Protein AF-F3FN91-F1 (afdb_monomer_lite)

Foldseek 3Di:
DDDPPPVVVVVVVLVVLLVVDDPVLLVVQVVVCVLLVPDPVCSSVLSSLLSVLPVFLQWAKDFLDDDPDQATWIWIGQQQKIWTDHRQAIAMDGHDPVDPDDRDDDDSVVRVVVCVVGRPDRDDWDDLALPDPVVLVSQQVSLQSSRVVVVVVVSPRDDCDDSVVVRSVVSSVSSSVSNRVRSVVVNSNDNPVLCVLCVVLVHNTSQSSNVCRVDDVVVSSVVCVVPVPPSSCQRVPDPRDDDD

Sequence (244 aa):
MTAEPICETTFVQTLLDIAKFPERHRAVANTWADHFDVPAEGRDEFILHYLTHTSSTRCWCVALHNDDSVARPTVARLGRQLQYFDGQLISAVRFDERRKVPGHAPTPSQALKLAHELITHDSANALLTSFCKPARDLARDEAELSIRPLVKFNMGALSSEGRNKRFYAPRGRFYITCIGAAVKRFCQSLDQELLHAVRSVQCPSAKLYNWLAQGDRTRRLQALKAQPVLVPVLIVGVGMPWPM

pLDDT: mean 86.65, std 12.69, range [37.0, 97.38]

Radius of gyration: 21.85 Å; chains: 1; bounding box: 55×41×58 Å

Organism: NCBI:txid629262

Secondary structure (DSSP, 8-state):
----HHHHHHHHHHHHHHHTS-HHHHHHHHHHHHHTT--HHHHHHHHHHHHHHHS---EEEEES--S--SS--EEEEETTEEEEE-SS-EEEEE--TTS---SSPPPHHHHHHHHHHHTTS--SPPBS-SSSHHHHHHHHHHHHHTTTHHHHTT--S--SSGGGHHHHHHHHHHHHHHHHHHHHHHHHTS-HHHHHHHHHTT--BHHHHHHHHHS-HHHHHHHHHH-TTHHHHHHHSSS-PPP-

Structure (mmCIF, N/CA/C/O backbone):
data_AF-F3FN91-F1
#
_entry.id   AF-F3FN91-F1
#
loop_
_atom_site.group_PDB
_atom_site.id
_atom_site.type_symbol
_atom_site.label_atom_id
_atom_site.label_alt_id
_atom_site.label_comp_id
_atom_site.label_asym_id
_atom_site.label_entity_id
_atom_site.label_seq_id
_atom_site.pdbx_PDB_ins_code
_atom_site.Cartn_x
_atom_site.Cartn_y
_atom_site.Cartn_z
_atom_site.occupancy
_atom_site.B_iso_or_equiv
_atom_site.auth_seq_id
_atom_site.auth_comp_id
_atom_site.auth_asym_id
_atom_site.auth_atom_id
_atom_site.pdbx_PDB_model_num
ATOM 1 N N . MET A 1 1 ? -25.581 30.756 33.809 1.00 37.00 1 MET A N 1
ATOM 2 C CA . MET A 1 1 ? -24.814 30.600 32.555 1.00 37.00 1 MET A CA 1
ATOM 3 C C . MET A 1 1 ? -24.793 29.117 32.229 1.00 37.00 1 MET A C 1
ATOM 5 O O . MET A 1 1 ? -24.118 28.364 32.910 1.00 37.00 1 MET A O 1
ATOM 9 N N . THR A 1 2 ? -25.648 28.700 31.301 1.00 48.44 2 THR A N 1
ATOM 10 C CA . THR A 1 2 ? -25.932 27.306 30.928 1.00 48.44 2 THR A CA 1
ATOM 11 C C . THR A 1 2 ? -25.013 26.877 29.787 1.00 48.44 2 THR A C 1
ATOM 13 O O . THR A 1 2 ? -25.176 27.348 28.662 1.00 48.44 2 THR A O 1
ATOM 16 N N . ALA A 1 3 ? -24.052 26.003 30.072 1.00 51.19 3 ALA A N 1
ATOM 17 C CA . ALA A 1 3 ? -23.125 25.446 29.091 1.00 51.19 3 ALA A CA 1
ATOM 18 C C . ALA A 1 3 ? -23.160 23.908 29.142 1.00 51.19 3 ALA A C 1
ATOM 20 O O . ALA A 1 3 ? -22.158 23.296 29.477 1.00 51.19 3 ALA A O 1
ATOM 21 N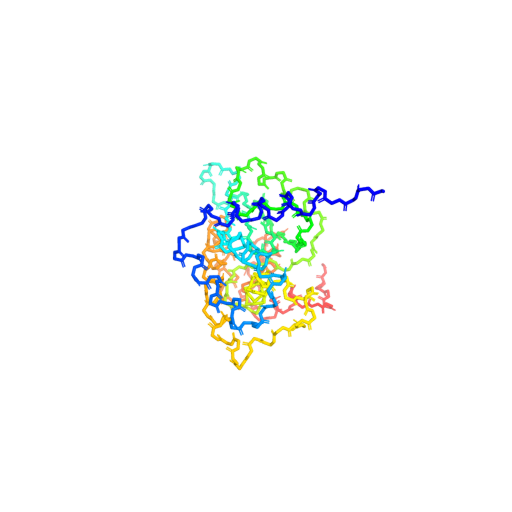 N . GLU A 1 4 ? -24.307 23.281 28.846 1.00 53.12 4 GLU A N 1
ATOM 22 C CA . GLU A 1 4 ? -24.447 21.808 28.897 1.00 53.12 4 GLU A CA 1
ATOM 23 C C . GLU A 1 4 ? -25.192 21.073 27.747 1.00 53.12 4 GLU A C 1
ATOM 25 O O . GLU A 1 4 ? -25.266 19.855 27.822 1.00 53.12 4 GLU A O 1
ATOM 30 N N . PRO A 1 5 ? -25.650 21.655 26.613 1.00 55.00 5 PRO A N 1
ATOM 31 C CA . PRO A 1 5 ? -26.306 20.827 25.580 1.00 55.00 5 PRO A CA 1
ATOM 32 C C . PRO A 1 5 ? -25.343 20.147 24.580 1.00 55.00 5 PRO A C 1
ATOM 34 O O . PRO A 1 5 ? -25.715 19.193 23.896 1.00 55.00 5 PRO A O 1
ATOM 37 N N . ILE A 1 6 ? -24.099 20.625 24.447 1.00 54.59 6 ILE A N 1
ATOM 38 C CA . ILE A 1 6 ? -23.185 20.180 23.372 1.00 54.59 6 ILE A CA 1
ATOM 39 C C . ILE A 1 6 ? -22.551 18.812 23.692 1.00 54.59 6 ILE A C 1
ATOM 41 O O . ILE A 1 6 ? -22.368 17.987 22.793 1.00 54.59 6 ILE A O 1
ATOM 45 N N . CYS A 1 7 ? -22.246 18.547 24.966 1.00 55.78 7 CYS A N 1
ATOM 46 C CA . CYS A 1 7 ? -21.590 17.309 25.393 1.00 55.78 7 CYS A CA 1
ATOM 47 C C . CYS A 1 7 ? -22.536 16.099 25.282 1.00 55.78 7 CYS A C 1
ATOM 49 O O . CYS A 1 7 ? -22.189 15.100 24.651 1.00 55.78 7 CYS A O 1
ATOM 51 N N . GLU A 1 8 ? -23.771 16.234 25.780 1.00 61.16 8 GLU A N 1
ATOM 52 C CA . GLU A 1 8 ? -24.790 15.175 25.720 1.00 61.16 8 GLU A CA 1
ATOM 53 C C . GLU A 1 8 ? -25.159 14.805 24.278 1.00 61.16 8 GLU A C 1
ATOM 55 O O . GLU A 1 8 ? -25.227 13.625 23.933 1.00 61.16 8 GLU A O 1
ATOM 60 N N . THR A 1 9 ? -25.308 15.798 23.396 1.00 64.50 9 THR A N 1
ATOM 61 C CA . THR A 1 9 ? -25.644 15.557 21.981 1.00 64.50 9 THR A CA 1
ATOM 62 C C . THR A 1 9 ? -24.537 14.777 21.258 1.00 64.50 9 THR A C 1
ATOM 64 O O . THR A 1 9 ? -24.816 13.879 20.461 1.00 64.50 9 THR A O 1
ATOM 67 N N . THR A 1 10 ? -23.269 15.076 21.560 1.00 68.31 10 THR A N 1
ATOM 68 C CA . THR A 1 10 ? -22.108 14.401 20.949 1.00 68.31 10 THR A CA 1
ATOM 69 C C . THR A 1 10 ? -21.973 12.956 21.441 1.00 68.31 10 THR A C 1
ATOM 71 O O . THR A 1 10 ? -21.673 12.048 20.658 1.00 68.31 10 THR A O 1
ATOM 74 N N . PHE A 1 11 ? -22.251 12.722 22.725 1.00 68.94 11 PHE A N 1
ATOM 75 C CA . PHE A 1 11 ? -22.258 11.390 23.328 1.00 68.94 11 PHE A CA 1
ATOM 76 C C . PHE A 1 11 ? -23.351 10.491 22.727 1.00 68.94 11 PHE A C 1
ATOM 78 O O . PHE A 1 11 ? -23.062 9.390 22.253 1.00 68.94 11 PHE A O 1
ATOM 85 N N . VAL A 1 12 ? -24.590 10.990 22.643 1.00 76.31 12 VAL A N 1
ATOM 86 C CA . VAL A 1 12 ? -25.719 10.249 22.052 1.00 76.31 12 VAL A CA 1
ATOM 87 C C . VAL A 1 12 ? -25.441 9.889 20.590 1.00 76.31 12 VAL A C 1
ATOM 89 O O . VAL A 1 12 ? -25.677 8.752 20.176 1.00 76.31 12 VAL A O 1
ATOM 92 N N . GLN A 1 13 ? -24.872 10.815 19.813 1.00 82.81 13 GLN A N 1
ATOM 93 C CA . GLN A 1 13 ? -24.515 10.556 18.418 1.00 82.81 13 GLN A CA 1
ATOM 94 C C . GLN A 1 13 ? -23.444 9.460 18.280 1.00 82.81 13 GLN A C 1
ATOM 96 O O . GLN A 1 13 ? -23.572 8.579 17.430 1.00 82.81 13 GLN A O 1
ATOM 101 N N . THR A 1 14 ? -22.433 9.460 19.154 1.00 82.69 14 THR A N 1
ATOM 102 C CA . THR A 1 14 ? -21.360 8.448 19.164 1.00 82.69 14 THR A CA 1
ATOM 103 C C . THR A 1 14 ? -21.924 7.042 19.377 1.00 82.69 14 THR A C 1
ATOM 105 O O . THR A 1 14 ? -21.583 6.114 18.642 1.00 82.69 14 THR A O 1
ATOM 108 N N . LEU A 1 15 ? -22.847 6.882 20.329 1.00 84.00 15 LEU A N 1
ATOM 109 C CA . LEU A 1 15 ? -23.498 5.597 20.599 1.00 84.00 15 LEU A CA 1
ATOM 110 C C . LEU A 1 15 ? -24.365 5.121 19.427 1.00 84.00 15 LEU A C 1
ATOM 112 O O . LEU A 1 15 ? -24.325 3.939 19.067 1.00 84.00 15 LEU A O 1
ATOM 116 N N . LEU A 1 16 ? -25.111 6.033 18.795 1.00 88.25 16 LEU A N 1
ATOM 117 C CA . LEU A 1 16 ? -25.892 5.728 17.594 1.00 88.25 16 LEU A CA 1
ATOM 118 C C . LEU A 1 16 ? -24.994 5.294 16.429 1.00 88.25 16 LEU A C 1
ATOM 120 O O . LEU A 1 16 ? -25.341 4.370 15.692 1.00 88.25 16 LEU A O 1
ATOM 124 N N . ASP A 1 17 ? -23.826 5.916 16.275 1.00 90.00 17 ASP A N 1
ATOM 125 C CA . ASP A 1 17 ? -22.863 5.552 15.238 1.00 90.00 17 ASP A CA 1
ATOM 126 C C . ASP A 1 17 ? -22.210 4.192 15.500 1.00 90.00 17 ASP A C 1
ATOM 128 O O . ASP A 1 17 ? -22.071 3.392 14.572 1.00 90.00 17 ASP A O 1
ATOM 132 N N . ILE A 1 18 ? -21.895 3.871 16.758 1.00 92.00 18 ILE A N 1
ATOM 133 C CA . ILE A 1 18 ? -21.431 2.532 17.148 1.00 92.00 18 ILE A CA 1
ATOM 134 C C . ILE A 1 18 ? -22.510 1.485 16.846 1.00 92.00 18 ILE A C 1
ATOM 136 O O . ILE A 1 18 ? -22.195 0.406 16.339 1.00 92.00 18 ILE A O 1
ATOM 140 N N . ALA A 1 19 ? -23.785 1.792 17.107 1.00 91.44 19 ALA A N 1
ATOM 141 C CA . ALA A 1 19 ? -24.898 0.867 16.896 1.00 91.44 19 ALA A CA 1
ATOM 142 C C . ALA A 1 19 ? -25.107 0.453 15.428 1.00 91.44 19 ALA A C 1
ATOM 144 O O . ALA A 1 19 ? -25.690 -0.602 15.180 1.00 91.44 19 ALA A O 1
ATOM 145 N N . LYS A 1 20 ? -24.577 1.217 14.461 1.00 93.38 20 LYS A N 1
ATOM 146 C CA . LYS A 1 20 ? -24.590 0.857 13.030 1.00 93.38 20 LYS A CA 1
ATOM 147 C C . LYS A 1 20 ? -23.725 -0.366 12.711 1.00 93.38 20 LYS A C 1
ATOM 149 O O . LYS A 1 20 ? -23.907 -0.987 11.664 1.00 93.38 20 LYS A O 1
ATOM 154 N N . PHE A 1 21 ? -22.770 -0.712 13.575 1.00 93.88 21 PHE A N 1
ATOM 155 C CA . PHE A 1 21 ? -21.866 -1.835 13.349 1.00 93.88 21 PHE A CA 1
ATOM 156 C C . PHE A 1 21 ? -22.450 -3.161 13.866 1.00 93.88 21 PHE A C 1
ATOM 158 O O . PHE A 1 21 ? -23.083 -3.192 14.925 1.00 93.88 21 PHE A O 1
ATOM 165 N N . PRO A 1 22 ? -22.172 -4.292 13.184 1.00 94.56 22 PRO A N 1
ATOM 166 C CA . PRO A 1 22 ? -22.592 -5.611 13.643 1.00 94.56 22 PRO A CA 1
ATOM 167 C C . PRO A 1 22 ? -22.142 -5.905 15.077 1.00 94.56 22 PRO A C 1
ATOM 169 O O . PRO A 1 22 ? -21.020 -5.580 15.471 1.00 94.56 22 PRO A O 1
ATOM 172 N N . GLU A 1 23 ? -22.984 -6.596 15.845 1.00 93.75 23 GLU A N 1
ATOM 173 C CA . GLU A 1 23 ? -22.710 -6.959 17.243 1.00 93.75 23 GLU A CA 1
ATOM 174 C C . GLU A 1 23 ? -21.356 -7.652 17.427 1.00 93.75 23 GLU A C 1
ATOM 176 O O . GLU A 1 23 ? -20.578 -7.268 18.297 1.00 93.75 23 GLU A O 1
ATOM 181 N N . ARG A 1 24 ? -21.008 -8.584 16.532 1.00 94.31 24 ARG A N 1
ATOM 182 C CA . ARG A 1 24 ? -19.704 -9.264 16.552 1.00 94.31 24 ARG A CA 1
ATOM 183 C C . ARG A 1 24 ? -18.527 -8.291 16.449 1.00 94.31 24 ARG A C 1
ATOM 185 O O . ARG A 1 24 ? -17.522 -8.480 17.124 1.00 94.31 24 ARG A O 1
ATOM 192 N N . HIS A 1 25 ? -18.636 -7.249 15.624 1.00 93.19 25 HIS A N 1
ATOM 193 C CA . HIS A 1 25 ? -17.570 -6.254 15.479 1.00 93.19 25 HIS A CA 1
ATOM 194 C C . HIS A 1 25 ? -17.457 -5.387 16.735 1.00 93.19 25 HIS A C 1
ATOM 196 O O . HIS A 1 25 ? -16.348 -5.125 17.199 1.00 93.19 25 HIS A O 1
ATOM 202 N N . ARG A 1 26 ? -18.597 -5.003 17.324 1.00 95.12 26 ARG A N 1
ATOM 203 C CA . ARG A 1 26 ? -18.643 -4.258 18.591 1.00 95.12 26 ARG A CA 1
ATOM 204 C C . ARG A 1 26 ? -18.048 -5.062 19.748 1.00 95.12 26 ARG A C 1
ATOM 206 O O . ARG A 1 26 ? -17.299 -4.500 20.542 1.00 95.12 26 ARG A O 1
ATOM 213 N N . ALA A 1 27 ? -18.315 -6.366 19.821 1.00 95.69 27 ALA A N 1
ATOM 214 C CA . ALA A 1 27 ? -17.720 -7.249 20.825 1.00 95.69 27 ALA A CA 1
ATOM 215 C C . ALA A 1 27 ? -16.188 -7.290 20.701 1.00 95.69 27 ALA A C 1
ATOM 217 O O . ALA A 1 27 ? -15.488 -7.091 21.689 1.00 95.69 27 ALA A O 1
ATOM 218 N N . VAL A 1 28 ? -15.663 -7.437 19.478 1.00 94.56 28 VAL A N 1
ATOM 219 C CA . VAL A 1 28 ? -14.211 -7.398 19.225 1.00 94.56 28 VAL A CA 1
ATOM 220 C C . VAL A 1 28 ? -13.607 -6.046 19.615 1.00 94.56 28 VAL A C 1
ATOM 222 O O . VAL A 1 28 ? -12.545 -6.012 20.231 1.00 94.56 28 VAL A O 1
ATOM 225 N N . ALA A 1 29 ? -14.265 -4.933 19.280 1.00 94.62 29 ALA A N 1
ATOM 226 C CA . ALA A 1 29 ? -13.802 -3.598 19.662 1.00 94.62 29 ALA A CA 1
ATOM 227 C C . ALA A 1 29 ? -13.738 -3.430 21.190 1.00 94.62 29 ALA A C 1
ATOM 229 O O . ALA A 1 29 ? -12.746 -2.916 21.701 1.00 94.62 29 ALA A O 1
ATOM 230 N N . ASN A 1 30 ? -14.742 -3.939 21.911 1.00 94.56 30 ASN A N 1
ATOM 231 C CA . ASN A 1 30 ? -14.748 -3.971 23.374 1.00 94.56 30 ASN A CA 1
ATOM 232 C C . ASN A 1 30 ? -13.605 -4.825 23.936 1.00 94.56 30 ASN A C 1
ATOM 234 O O . ASN A 1 30 ? -12.891 -4.357 24.813 1.00 94.56 30 ASN A O 1
ATOM 238 N N . THR A 1 31 ? -13.354 -6.015 23.380 1.00 95.44 31 THR A N 1
ATOM 239 C CA . THR A 1 31 ? -12.216 -6.852 23.798 1.00 95.44 31 THR A CA 1
ATOM 240 C C . THR A 1 31 ? -10.881 -6.124 23.650 1.00 95.44 31 THR A C 1
ATOM 242 O O . THR A 1 31 ? -10.003 -6.270 24.497 1.00 95.44 31 THR A O 1
ATOM 245 N N . TRP A 1 32 ? -10.704 -5.327 22.591 1.00 94.38 32 TRP A N 1
ATOM 246 C CA . TRP A 1 32 ? -9.490 -4.523 22.445 1.00 94.38 32 TRP A CA 1
ATOM 247 C C . TRP A 1 32 ? -9.442 -3.348 23.413 1.00 94.38 32 TRP A C 1
ATOM 249 O O . TRP A 1 32 ? -8.372 -3.074 23.944 1.00 94.38 32 TRP A O 1
ATOM 259 N N . ALA A 1 33 ? -10.572 -2.693 23.677 1.00 93.44 33 ALA A N 1
ATOM 260 C CA . ALA A 1 33 ? -10.643 -1.650 24.693 1.00 93.44 33 ALA A CA 1
ATOM 261 C C . ALA A 1 33 ? -10.255 -2.196 26.081 1.00 93.44 33 ALA A C 1
ATOM 263 O O . ALA A 1 33 ? -9.493 -1.552 26.795 1.00 93.44 33 ALA A O 1
ATOM 264 N N . ASP A 1 34 ? -10.693 -3.412 26.419 1.00 93.69 34 ASP A N 1
ATOM 265 C CA . ASP A 1 34 ? -10.303 -4.098 27.657 1.00 93.69 34 ASP A CA 1
ATOM 266 C C . ASP A 1 34 ? -8.818 -4.478 27.647 1.00 93.69 34 ASP A C 1
ATOM 268 O O . ASP A 1 34 ? -8.103 -4.213 28.604 1.00 93.69 34 ASP A O 1
ATOM 272 N N . HIS A 1 35 ? -8.318 -5.048 26.543 1.00 92.62 35 HIS A N 1
ATOM 273 C CA . HIS A 1 35 ? -6.901 -5.419 26.397 1.00 92.62 35 HIS A CA 1
ATOM 274 C C . HIS A 1 35 ? -5.955 -4.218 26.551 1.00 92.62 35 HIS A C 1
ATOM 276 O O . HIS A 1 35 ? -4.831 -4.371 27.035 1.00 92.62 35 HIS A O 1
ATOM 282 N N . PHE A 1 36 ? -6.386 -3.040 26.098 1.00 91.12 36 PHE A N 1
ATOM 283 C CA . PHE A 1 36 ? -5.626 -1.797 26.192 1.00 91.12 36 PHE A CA 1
ATOM 284 C C . PHE A 1 36 ? -5.963 -0.967 27.428 1.00 91.12 36 PHE A C 1
ATOM 286 O O . PHE A 1 36 ? -5.504 0.166 27.487 1.00 91.12 36 PHE A O 1
ATOM 293 N N . ASP A 1 37 ? -6.716 -1.499 28.394 1.00 90.56 37 ASP A N 1
ATOM 294 C CA . ASP A 1 37 ? -7.042 -0.811 29.647 1.00 90.56 37 ASP A CA 1
ATOM 295 C C . ASP A 1 37 ? -7.647 0.600 29.409 1.00 90.56 37 ASP A C 1
ATOM 297 O O . ASP A 1 37 ? -7.295 1.570 30.082 1.00 90.56 37 ASP A O 1
ATOM 301 N N . VAL A 1 38 ? -8.521 0.747 28.399 1.00 90.31 38 VAL A N 1
ATOM 302 C CA . VAL A 1 38 ? -9.081 2.054 28.000 1.00 90.31 38 VAL A CA 1
ATOM 303 C C . VAL A 1 38 ? -10.011 2.604 29.089 1.00 90.31 38 VAL A C 1
ATOM 305 O O . VAL A 1 38 ? -10.971 1.913 29.449 1.00 90.31 38 VAL A O 1
ATOM 308 N N . PRO A 1 39 ? -9.801 3.847 29.576 1.00 89.62 39 PRO A N 1
ATOM 309 C CA . PRO A 1 39 ? -10.675 4.466 30.570 1.00 89.62 39 PRO A CA 1
ATOM 310 C C . PRO A 1 39 ? -12.127 4.558 30.092 1.00 89.62 39 PRO A C 1
ATOM 312 O O . PRO A 1 39 ? -12.379 4.794 28.910 1.00 89.62 39 PRO A O 1
ATOM 315 N N . ALA A 1 40 ? -13.085 4.442 31.017 1.00 88.38 40 ALA A N 1
ATOM 316 C CA . ALA A 1 40 ? -14.516 4.493 30.699 1.00 88.38 40 ALA A CA 1
ATOM 317 C C . ALA A 1 40 ? -14.908 5.767 29.925 1.00 88.38 40 ALA A C 1
ATOM 319 O O . ALA A 1 40 ? -15.646 5.685 28.949 1.00 88.38 40 ALA A O 1
ATOM 320 N N . GLU A 1 41 ? -14.333 6.913 30.298 1.00 87.06 41 GLU A N 1
ATOM 321 C CA . GLU A 1 41 ? -14.563 8.222 29.667 1.00 87.06 41 GLU A CA 1
ATOM 322 C C . GLU A 1 41 ? -14.174 8.261 28.178 1.00 87.06 41 GLU A C 1
ATOM 324 O O . GLU A 1 41 ? -14.773 8.989 27.392 1.00 87.06 41 GLU A O 1
ATOM 329 N N . GLY A 1 42 ? -13.175 7.469 27.779 1.00 86.81 42 GLY A N 1
ATOM 330 C CA . GLY A 1 42 ? -12.640 7.425 26.415 1.00 86.81 42 GLY A CA 1
ATOM 331 C C . GLY A 1 42 ? -13.066 6.201 25.609 1.00 86.81 42 GLY A C 1
ATOM 332 O O . GLY A 1 42 ? -12.652 6.035 24.456 1.00 86.81 42 GLY A O 1
ATOM 333 N N . ARG A 1 43 ? -13.854 5.307 26.214 1.00 90.75 43 ARG A N 1
ATOM 334 C CA . ARG A 1 43 ? -14.124 3.981 25.659 1.00 90.75 43 ARG A CA 1
ATOM 335 C C . ARG A 1 43 ? -14.931 4.050 24.368 1.00 90.75 43 ARG A C 1
ATOM 337 O O . ARG A 1 43 ? -14.562 3.396 23.393 1.00 90.75 43 ARG A O 1
ATOM 344 N N . ASP A 1 44 ? -15.981 4.863 24.337 1.00 92.12 44 ASP A N 1
ATOM 345 C CA . ASP A 1 44 ? -16.843 4.987 23.158 1.00 92.12 44 ASP A CA 1
ATOM 346 C C . ASP A 1 44 ? -16.108 5.646 21.986 1.00 92.12 44 ASP A C 1
ATOM 348 O O . ASP A 1 44 ? -16.216 5.181 20.850 1.00 92.12 44 ASP A O 1
ATOM 352 N N . GLU A 1 45 ? -15.269 6.655 22.255 1.00 91.50 45 GLU A N 1
ATOM 353 C CA . GLU A 1 45 ? -14.402 7.260 21.235 1.00 91.50 45 GLU A CA 1
ATOM 354 C C . GLU A 1 45 ? -13.432 6.220 20.656 1.00 91.50 45 GLU A C 1
ATOM 356 O O . GLU A 1 45 ? -13.300 6.100 19.434 1.00 91.50 45 GLU A O 1
ATOM 361 N N . PHE A 1 46 ? -12.779 5.433 21.519 1.00 92.88 46 PHE A N 1
ATOM 362 C CA . PHE A 1 46 ? -11.887 4.363 21.081 1.00 92.88 46 PHE A CA 1
ATOM 363 C C . PHE A 1 46 ? -12.626 3.320 20.233 1.00 92.88 46 PHE A C 1
ATOM 365 O O . PHE A 1 46 ? -12.139 2.956 19.161 1.00 92.88 46 PHE A O 1
ATOM 372 N N . ILE A 1 47 ? -13.798 2.856 20.679 1.00 94.25 47 ILE A N 1
ATOM 373 C CA . ILE A 1 47 ? -14.597 1.848 19.971 1.00 94.25 47 ILE A CA 1
ATOM 374 C C . ILE A 1 47 ? -15.035 2.376 18.607 1.00 94.25 47 ILE A C 1
ATOM 376 O O . ILE A 1 47 ? -14.821 1.697 17.599 1.00 94.25 47 ILE A O 1
ATOM 380 N N . LEU A 1 48 ? -15.612 3.580 18.550 1.00 94.56 48 LEU A N 1
ATOM 381 C CA . LEU A 1 48 ? -16.064 4.173 17.295 1.00 94.56 48 LEU A CA 1
ATOM 382 C C . LEU A 1 48 ? -14.892 4.377 16.331 1.00 94.56 48 LEU A C 1
ATOM 384 O O . LEU A 1 48 ? -15.000 4.028 15.150 1.00 94.56 48 LEU A O 1
ATOM 388 N N . HIS A 1 49 ? -13.759 4.885 16.829 1.00 93.12 49 HIS A N 1
ATOM 389 C CA . HIS A 1 49 ? -12.546 5.041 16.031 1.00 93.12 49 HIS A CA 1
ATOM 390 C C . HIS A 1 49 ? -12.067 3.695 15.505 1.00 93.12 49 HIS A C 1
ATOM 392 O O . HIS A 1 49 ? -11.867 3.558 14.304 1.00 93.12 49 HIS A O 1
ATOM 398 N N . TYR A 1 50 ? -11.931 2.684 16.362 1.00 93.94 50 TYR A N 1
ATOM 399 C CA . TYR A 1 50 ? -11.476 1.355 15.967 1.00 93.94 50 TYR A CA 1
ATOM 400 C C . TYR A 1 50 ? -12.386 0.730 14.904 1.00 93.94 50 TYR A C 1
ATOM 402 O O . TYR A 1 50 ? -11.904 0.233 13.882 1.00 93.94 50 TYR A O 1
ATOM 410 N N . LEU A 1 51 ? -13.705 0.775 15.106 1.00 94.31 51 LEU A N 1
ATOM 411 C CA . LEU A 1 51 ? -14.693 0.223 14.177 1.00 94.31 51 LEU A CA 1
ATOM 412 C C . LEU A 1 51 ? -14.653 0.940 12.829 1.00 94.31 51 LEU A C 1
ATOM 414 O O . LEU A 1 51 ? -14.502 0.302 11.784 1.00 94.31 51 LEU A O 1
ATOM 418 N N . THR A 1 52 ? -14.690 2.272 12.849 1.00 91.06 52 THR A N 1
ATOM 419 C CA . THR A 1 52 ? -14.570 3.094 11.640 1.00 91.06 52 THR A CA 1
ATOM 420 C C . THR A 1 52 ? -13.245 2.817 10.946 1.00 91.06 52 THR A C 1
ATOM 422 O O . THR A 1 52 ? -13.190 2.633 9.728 1.00 91.06 52 THR A O 1
ATOM 425 N N . HIS A 1 53 ? -12.165 2.709 11.718 1.00 89.62 53 HIS A N 1
ATOM 426 C CA . HIS A 1 53 ? -10.837 2.534 11.175 1.00 89.62 53 HIS A CA 1
ATOM 427 C C . HIS A 1 53 ? -10.617 1.131 10.591 1.00 89.62 53 HIS A C 1
ATOM 429 O O . HIS A 1 53 ? -9.798 0.956 9.693 1.00 89.62 53 HIS A O 1
ATOM 435 N N . THR A 1 54 ? -11.345 0.128 11.061 1.00 90.12 54 THR A N 1
ATOM 436 C CA . THR A 1 54 ? -11.193 -1.257 10.599 1.00 90.12 54 THR A CA 1
ATOM 437 C C . THR A 1 54 ? -12.272 -1.682 9.604 1.00 90.12 54 THR A C 1
ATOM 439 O O . THR A 1 54 ? -12.194 -2.782 9.061 1.00 90.12 54 THR A O 1
ATOM 442 N N . SER A 1 55 ? -13.224 -0.792 9.300 1.00 87.94 55 SER A N 1
ATOM 443 C CA . SER A 1 55 ? -14.267 -0.981 8.280 1.00 87.94 55 SER A CA 1
ATOM 444 C C . SER A 1 55 ? -13.745 -0.976 6.836 1.00 87.94 55 SER A C 1
ATOM 446 O O . SER A 1 55 ? -14.410 -1.474 5.929 1.00 87.94 55 SER A O 1
ATOM 448 N N . SER A 1 56 ? -12.542 -0.442 6.613 1.00 86.69 56 SER A N 1
ATOM 449 C CA . SER A 1 56 ? -11.880 -0.416 5.312 1.00 86.69 56 SER A CA 1
ATOM 450 C C . SER A 1 56 ? -10.436 -0.892 5.419 1.00 86.69 56 SER A C 1
ATOM 452 O O . SER A 1 56 ? -9.763 -0.679 6.424 1.00 86.69 56 SER A O 1
ATOM 454 N N . THR A 1 57 ? -9.938 -1.500 4.344 1.00 88.88 57 THR A N 1
ATOM 455 C CA . THR A 1 57 ? -8.537 -1.915 4.208 1.00 88.88 57 THR A CA 1
ATOM 456 C C . THR A 1 57 ? -7.593 -0.747 3.928 1.00 88.88 57 THR A C 1
ATOM 458 O O . THR A 1 57 ? -6.382 -0.918 4.056 1.00 88.88 57 THR A O 1
ATOM 461 N N . ARG A 1 58 ? -8.120 0.403 3.461 1.00 91.75 58 ARG A N 1
ATOM 462 C CA . ARG A 1 58 ? -7.347 1.554 2.940 1.00 91.75 58 ARG A CA 1
ATOM 463 C C . ARG A 1 58 ? -6.277 1.182 1.915 1.00 91.75 58 ARG A C 1
ATOM 465 O O . ARG A 1 58 ? -5.298 1.902 1.722 1.00 91.75 58 ARG A O 1
ATOM 472 N N . CYS A 1 59 ? -6.478 0.054 1.249 1.00 95.50 59 CYS A N 1
ATOM 473 C CA . CYS A 1 59 ? -5.612 -0.446 0.204 1.00 95.50 59 CYS A CA 1
ATOM 474 C C . CYS A 1 59 ? -6.469 -0.672 -1.031 1.00 95.50 59 CYS A C 1
ATOM 476 O O . CYS A 1 59 ? -7.365 -1.520 -1.024 1.00 95.50 59 CYS A O 1
ATOM 478 N N . TRP A 1 60 ? -6.213 0.095 -2.080 1.00 96.44 60 TRP A N 1
ATOM 479 C CA . TRP A 1 60 ? -6.955 0.005 -3.330 1.00 96.44 60 TRP A CA 1
ATOM 480 C C . TRP A 1 60 ? -6.073 0.387 -4.512 1.00 96.44 60 TRP A C 1
ATOM 482 O O . TRP A 1 60 ? -5.027 1.008 -4.352 1.00 96.44 60 TRP A O 1
ATOM 492 N N . CYS A 1 61 ? -6.492 -0.011 -5.708 1.00 96.50 61 CYS A N 1
ATOM 493 C CA . CYS A 1 61 ? -5.814 0.290 -6.961 1.00 96.50 61 CYS A CA 1
ATOM 494 C C . CYS A 1 61 ? -6.879 0.542 -8.031 1.00 96.50 61 CYS A C 1
ATOM 496 O O . CYS A 1 61 ? -7.816 -0.250 -8.146 1.00 96.50 61 CYS A O 1
ATOM 498 N N . VAL A 1 62 ? -6.752 1.658 -8.746 1.00 95.38 62 VAL A N 1
ATOM 499 C CA . VAL A 1 62 ? -7.700 2.151 -9.748 1.00 95.38 62 VAL A CA 1
ATOM 500 C C . VAL A 1 62 ? -6.922 2.474 -11.020 1.00 95.38 62 VAL A C 1
ATOM 502 O O . VAL A 1 62 ? -6.037 3.331 -11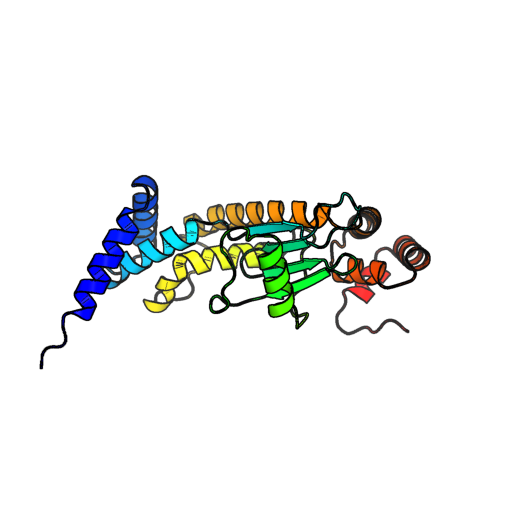.005 1.00 95.38 62 VAL A O 1
ATOM 505 N N . ALA A 1 63 ? -7.252 1.787 -12.113 1.00 92.12 63 ALA A N 1
ATOM 506 C CA . ALA A 1 63 ? -6.796 2.157 -13.448 1.00 92.12 63 ALA A CA 1
ATOM 507 C C . ALA A 1 63 ? -7.591 3.381 -13.930 1.00 92.12 63 ALA A C 1
ATOM 509 O O . ALA A 1 63 ? -8.802 3.462 -13.717 1.00 92.12 63 ALA A O 1
ATOM 510 N N . LEU A 1 64 ? -6.908 4.345 -14.544 1.00 88.12 64 LEU A N 1
ATOM 511 C CA . LEU A 1 64 ? -7.498 5.620 -14.966 1.00 88.12 64 LEU A CA 1
ATOM 512 C C . LEU A 1 64 ? -7.988 5.607 -16.418 1.00 88.12 64 LEU A C 1
ATOM 514 O O . LEU A 1 64 ? -8.642 6.555 -16.850 1.00 88.12 64 LEU A O 1
ATOM 518 N N . HIS A 1 65 ? -7.678 4.549 -17.166 1.00 77.31 65 HIS A N 1
ATOM 519 C CA . HIS A 1 65 ? -8.127 4.359 -18.540 1.00 77.31 65 HIS A CA 1
ATOM 520 C C . HIS A 1 65 ? -8.659 2.943 -18.754 1.00 77.31 65 HIS A C 1
ATOM 522 O O . HIS A 1 65 ? -8.162 1.991 -18.147 1.00 77.31 65 HIS A O 1
ATOM 528 N N . ASN A 1 66 ? -9.663 2.829 -19.626 1.00 61.94 66 ASN A N 1
ATOM 529 C CA . ASN A 1 66 ? -10.312 1.562 -19.961 1.00 61.94 66 ASN A CA 1
ATOM 530 C C . ASN A 1 66 ? -9.675 0.855 -21.162 1.00 61.94 66 ASN A C 1
ATOM 532 O O . ASN A 1 66 ? -9.975 -0.315 -21.375 1.00 61.94 66 ASN A O 1
ATOM 536 N N . ASP A 1 67 ? -8.800 1.521 -21.919 1.00 62.84 67 ASP A N 1
ATOM 537 C CA . ASP A 1 67 ? -8.191 0.901 -23.093 1.00 62.84 67 ASP A CA 1
ATOM 538 C C . ASP A 1 67 ? -7.199 -0.189 -22.714 1.00 62.84 67 ASP A C 1
ATOM 540 O O . ASP A 1 67 ? -6.463 -0.094 -21.726 1.00 62.84 67 ASP A O 1
ATOM 544 N N . ASP A 1 68 ? -7.158 -1.226 -23.548 1.00 57.84 68 ASP A N 1
ATOM 545 C CA . ASP A 1 68 ? -6.323 -2.402 -23.353 1.00 57.84 68 ASP A CA 1
ATOM 546 C C . ASP A 1 68 ? -4.831 -2.192 -23.672 1.00 57.84 68 ASP A C 1
ATOM 548 O O . ASP A 1 68 ? -4.098 -3.148 -23.931 1.00 57.84 68 ASP A O 1
ATOM 552 N N . SER A 1 69 ? -4.339 -0.950 -23.595 1.00 57.97 69 SER A N 1
ATOM 553 C CA . SER A 1 69 ? -2.908 -0.670 -23.708 1.00 57.97 69 SER A CA 1
ATOM 554 C C . SER A 1 69 ? -2.114 -1.397 -22.613 1.00 57.97 69 SER A C 1
ATOM 556 O O . SER A 1 69 ? -2.576 -1.584 -21.481 1.00 57.97 69 SER A O 1
ATOM 558 N N . VAL A 1 70 ? -0.896 -1.823 -22.968 1.00 62.44 70 VAL A N 1
ATOM 559 C CA . VAL A 1 70 ? -0.004 -2.630 -22.111 1.00 62.44 70 VAL A CA 1
ATOM 560 C C . VAL A 1 70 ? 0.418 -1.868 -20.849 1.00 62.44 70 VAL A C 1
ATOM 562 O O . VAL A 1 70 ? 0.540 -2.467 -19.786 1.00 62.44 70 VAL A O 1
ATOM 565 N N . ALA A 1 71 ? 0.586 -0.547 -20.954 1.00 68.50 71 ALA A N 1
ATOM 566 C CA . ALA A 1 71 ? 0.810 0.354 -19.831 1.00 68.50 71 ALA A CA 1
ATOM 567 C C . ALA A 1 71 ? -0.415 1.262 -19.655 1.00 68.50 71 ALA A C 1
ATOM 569 O O . ALA A 1 71 ? -0.856 1.890 -20.622 1.00 68.50 71 ALA A O 1
ATOM 570 N N . ARG A 1 72 ? -0.982 1.318 -18.441 1.00 81.38 72 ARG A N 1
ATOM 571 C CA . ARG A 1 72 ? -2.190 2.115 -18.147 1.00 81.38 72 ARG A CA 1
ATOM 572 C C . ARG A 1 72 ? -1.952 3.036 -16.962 1.00 81.38 72 ARG A C 1
ATOM 574 O O . ARG A 1 72 ? -1.586 2.525 -15.898 1.00 81.38 72 ARG A O 1
ATOM 581 N N . PRO A 1 73 ? -2.229 4.346 -17.072 1.00 90.75 73 PRO A N 1
ATOM 582 C CA . PRO A 1 73 ? -2.130 5.233 -15.928 1.00 90.75 73 PRO A CA 1
ATOM 583 C C . PRO A 1 73 ? -2.961 4.695 -14.760 1.00 90.75 73 PRO A C 1
ATOM 585 O O . PRO A 1 73 ? -4.112 4.291 -14.936 1.00 90.75 73 PRO A O 1
ATOM 588 N N . THR A 1 74 ? -2.358 4.597 -13.580 1.00 94.56 74 THR A N 1
ATOM 589 C CA . THR A 1 74 ? -2.934 3.857 -12.449 1.00 94.56 74 THR A CA 1
ATOM 590 C C . THR A 1 74 ? -2.579 4.528 -11.138 1.00 94.56 74 THR A C 1
ATOM 592 O O . THR A 1 74 ? -1.429 4.895 -10.912 1.00 94.56 74 THR A O 1
ATOM 595 N N . VAL A 1 75 ? -3.554 4.624 -10.235 1.00 95.81 75 VAL A N 1
ATOM 596 C CA . VAL A 1 75 ? -3.355 5.121 -8.870 1.00 95.81 75 VAL A CA 1
ATOM 597 C C . VAL A 1 75 ? -3.573 3.981 -7.893 1.00 95.81 75 VAL A C 1
ATOM 599 O O . VAL A 1 75 ? -4.566 3.257 -7.971 1.00 95.81 75 VAL A O 1
ATOM 602 N N . ALA A 1 76 ? -2.664 3.827 -6.941 1.00 96.75 76 ALA A N 1
ATOM 603 C CA . ALA A 1 76 ? -2.816 2.895 -5.839 1.00 96.75 76 ALA A CA 1
ATOM 604 C C . ALA A 1 76 ? -2.649 3.603 -4.500 1.00 96.75 76 ALA A C 1
ATOM 606 O O . ALA A 1 76 ? -1.712 4.373 -4.298 1.00 96.75 76 ALA A O 1
ATOM 607 N N . ARG A 1 77 ? -3.537 3.285 -3.562 1.00 95.81 77 ARG A N 1
ATOM 608 C CA . ARG A 1 77 ? -3.385 3.612 -2.148 1.00 95.81 77 ARG A CA 1
ATOM 609 C C . ARG A 1 77 ? -2.885 2.383 -1.410 1.00 95.81 77 ARG A C 1
ATOM 611 O O . ARG A 1 77 ? -3.484 1.316 -1.517 1.00 95.81 77 ARG A O 1
ATOM 618 N N . LEU A 1 78 ? -1.820 2.559 -0.638 1.00 95.50 78 LEU A N 1
ATOM 619 C CA . LEU A 1 78 ? -1.196 1.566 0.230 1.00 95.50 78 LEU A CA 1
ATOM 620 C C . LEU A 1 78 ? -1.133 2.157 1.644 1.00 95.50 78 LEU A C 1
ATOM 622 O O . LEU A 1 78 ? -0.134 2.764 2.034 1.00 95.50 78 LEU A O 1
ATOM 626 N N . GLY A 1 79 ? -2.241 2.067 2.383 1.00 92.38 79 GLY A N 1
ATOM 627 C CA . GLY A 1 79 ? -2.368 2.707 3.692 1.00 92.38 79 GLY A CA 1
ATOM 628 C C . GLY A 1 79 ? -2.254 4.232 3.596 1.00 92.38 79 GLY A C 1
ATOM 629 O O . GLY A 1 79 ? -3.114 4.883 2.991 1.00 92.38 79 GLY A O 1
ATOM 630 N N . ARG A 1 80 ? -1.170 4.794 4.148 1.00 90.31 80 ARG A N 1
ATOM 631 C CA . ARG A 1 80 ? -0.811 6.229 4.109 1.00 90.31 80 ARG A CA 1
ATOM 632 C C . ARG A 1 80 ? 0.094 6.643 2.945 1.00 90.31 80 ARG A C 1
ATOM 634 O O . ARG A 1 80 ? 0.643 7.746 2.948 1.00 90.31 80 ARG A O 1
ATOM 641 N N . GLN A 1 81 ? 0.285 5.772 1.962 1.00 93.69 81 GLN A N 1
ATOM 642 C CA . GLN A 1 81 ? 1.043 6.076 0.752 1.00 93.69 81 GLN A CA 1
ATOM 643 C C . GLN A 1 81 ? 0.130 6.023 -0.470 1.00 93.69 81 GLN A C 1
ATOM 645 O O . GLN A 1 81 ? -0.657 5.090 -0.624 1.00 93.69 81 GLN A O 1
ATOM 650 N N . LEU A 1 82 ? 0.234 7.024 -1.337 1.00 94.62 82 LEU A N 1
ATOM 651 C CA . LEU A 1 82 ? -0.312 6.978 -2.689 1.00 94.62 82 LEU A CA 1
ATOM 652 C C . LEU A 1 82 ? 0.830 6.761 -3.669 1.00 94.62 82 LEU A C 1
ATOM 654 O O . LEU A 1 82 ? 1.922 7.297 -3.489 1.00 94.62 82 LEU A O 1
ATOM 658 N N . GLN A 1 83 ? 0.560 5.974 -4.698 1.00 95.25 83 GLN A N 1
ATOM 659 C CA . GLN A 1 83 ? 1.459 5.747 -5.817 1.00 95.25 83 GLN A CA 1
ATOM 660 C C . GLN A 1 83 ? 0.697 5.998 -7.099 1.00 95.25 83 GLN A C 1
ATOM 662 O O . GLN A 1 83 ? -0.466 5.604 -7.217 1.00 95.25 83 GLN A O 1
ATOM 667 N N . TYR A 1 84 ? 1.366 6.623 -8.048 1.00 95.00 84 TYR A N 1
ATOM 668 C CA . TYR A 1 84 ? 0.822 6.918 -9.353 1.00 95.00 84 TYR A CA 1
ATOM 669 C C . TYR A 1 84 ? 1.793 6.443 -10.412 1.00 95.00 84 TYR A C 1
ATOM 671 O O . TYR A 1 84 ? 3.001 6.622 -10.289 1.00 95.00 84 TYR A O 1
ATOM 679 N N . PHE A 1 85 ? 1.240 5.795 -11.421 1.00 94.12 85 PHE A N 1
ATOM 680 C CA . PHE A 1 85 ? 1.910 5.509 -12.668 1.00 94.12 85 PHE A CA 1
ATOM 681 C C . PHE A 1 85 ? 1.224 6.347 -13.738 1.00 94.12 85 PHE A C 1
ATOM 683 O O . PHE A 1 85 ? 0.012 6.221 -13.903 1.00 94.12 85 PHE A O 1
ATOM 690 N N . ASP A 1 86 ? 1.973 7.197 -14.433 1.00 90.81 86 ASP A N 1
ATOM 691 C CA . ASP A 1 86 ? 1.442 8.110 -15.459 1.00 90.81 86 ASP A CA 1
ATOM 692 C C . ASP A 1 86 ? 1.360 7.477 -16.861 1.00 90.81 86 ASP A C 1
ATOM 694 O O . ASP A 1 86 ? 0.928 8.123 -17.811 1.00 90.81 86 ASP A O 1
ATOM 698 N N . GLY A 1 87 ? 1.741 6.202 -16.984 1.00 90.00 87 GLY A N 1
ATOM 699 C CA . GLY A 1 87 ? 1.906 5.498 -18.257 1.00 90.00 87 GLY A CA 1
ATOM 700 C C . GLY A 1 87 ? 3.372 5.235 -18.615 1.00 90.00 87 GLY A C 1
ATOM 701 O O . GLY A 1 87 ? 3.642 4.352 -19.427 1.00 90.00 87 GLY A O 1
ATOM 702 N N . GLN A 1 88 ? 4.317 5.917 -17.963 1.00 90.62 88 GLN A N 1
ATOM 703 C CA . GLN A 1 88 ? 5.755 5.733 -18.167 1.00 90.62 88 GLN A CA 1
ATOM 704 C C . GLN A 1 88 ? 6.540 5.658 -16.849 1.00 90.62 88 GLN A C 1
ATOM 706 O O . GLN A 1 88 ? 7.368 4.760 -16.679 1.00 90.62 88 GLN A O 1
ATOM 711 N N . LEU A 1 89 ? 6.270 6.556 -15.903 1.00 92.44 89 LEU A N 1
ATOM 712 C CA . LEU A 1 89 ? 7.003 6.731 -14.654 1.00 92.44 89 LEU A CA 1
ATOM 713 C C . LEU A 1 89 ? 6.129 6.475 -13.437 1.00 92.44 89 LEU A C 1
ATOM 715 O O . LEU A 1 89 ? 4.916 6.675 -13.442 1.00 92.44 89 LEU A O 1
ATOM 719 N N . ILE A 1 90 ? 6.785 6.028 -12.371 1.00 94.44 90 ILE A N 1
ATOM 720 C CA . ILE A 1 90 ? 6.171 5.745 -11.082 1.00 94.44 90 ILE A CA 1
ATOM 721 C C . ILE A 1 90 ? 6.573 6.833 -10.093 1.00 94.44 90 ILE A C 1
ATOM 723 O O . ILE A 1 90 ? 7.758 7.048 -9.848 1.00 94.44 90 ILE A O 1
ATOM 727 N N . SER A 1 91 ? 5.589 7.437 -9.447 1.00 93.56 91 SER A N 1
ATOM 728 C CA . SER A 1 91 ? 5.787 8.410 -8.374 1.00 93.56 91 SER A CA 1
ATOM 729 C C . SER A 1 91 ? 5.022 7.981 -7.131 1.00 93.56 91 SER A C 1
ATOM 731 O O . SER A 1 91 ? 4.012 7.273 -7.218 1.00 93.56 91 SER A O 1
ATOM 733 N N . ALA A 1 92 ? 5.487 8.395 -5.954 1.00 93.81 92 ALA A N 1
ATOM 734 C CA . ALA A 1 92 ? 4.768 8.134 -4.715 1.00 93.81 92 ALA A CA 1
ATOM 735 C C . ALA A 1 92 ? 4.884 9.273 -3.706 1.00 93.81 92 ALA A C 1
ATOM 737 O O . ALA A 1 92 ? 5.880 9.988 -3.616 1.00 93.81 92 ALA A O 1
ATOM 738 N N . VAL A 1 93 ? 3.841 9.394 -2.889 1.00 92.69 93 VAL A N 1
ATOM 739 C CA . VAL A 1 93 ? 3.757 10.379 -1.815 1.00 92.69 93 VAL A CA 1
ATOM 740 C C . VAL A 1 93 ? 3.204 9.731 -0.556 1.00 92.69 93 VAL A C 1
ATOM 742 O O . VAL A 1 93 ? 2.245 8.953 -0.596 1.00 92.69 93 VAL A O 1
ATOM 745 N N . ARG A 1 94 ? 3.799 10.068 0.587 1.00 90.69 94 ARG A N 1
ATOM 746 C CA . ARG A 1 94 ? 3.202 9.785 1.893 1.00 90.69 94 ARG A CA 1
ATOM 747 C C . ARG A 1 94 ? 2.315 10.947 2.298 1.00 90.69 94 ARG A C 1
ATOM 749 O O . ARG A 1 94 ? 2.685 12.106 2.138 1.00 90.69 94 ARG A O 1
ATOM 756 N N . PHE A 1 95 ? 1.150 10.634 2.840 1.00 88.56 95 PHE A N 1
ATOM 757 C CA . PHE A 1 95 ? 0.199 11.637 3.291 1.00 88.56 95 PHE A CA 1
ATOM 758 C C . PHE A 1 95 ? -0.165 11.435 4.761 1.00 88.56 95 PHE A C 1
ATOM 760 O O . PHE A 1 95 ? 0.026 10.367 5.358 1.00 88.56 95 PHE A O 1
ATOM 767 N N . ASP A 1 96 ? -0.657 12.507 5.368 1.00 81.94 96 ASP A N 1
ATOM 768 C CA . ASP A 1 96 ? -1.208 12.493 6.709 1.00 81.94 96 ASP A CA 1
ATOM 769 C C . ASP A 1 96 ? -2.723 12.302 6.711 1.00 81.94 96 ASP A C 1
ATOM 771 O O . ASP A 1 96 ? -3.388 12.423 5.688 1.00 81.94 96 ASP A O 1
ATOM 775 N N . GLU A 1 97 ? -3.291 11.988 7.874 1.00 69.50 97 GLU A N 1
ATOM 776 C CA . GLU A 1 97 ? -4.746 11.828 8.007 1.00 69.50 97 GLU A CA 1
ATOM 777 C C . GLU A 1 97 ? -5.526 13.124 7.759 1.00 69.50 97 GLU A C 1
ATOM 779 O O . GLU A 1 97 ? -6.732 13.074 7.537 1.00 69.50 97 GLU A O 1
ATOM 784 N N . ARG A 1 98 ? -4.858 14.286 7.789 1.00 72.12 98 ARG A N 1
ATOM 785 C CA . ARG A 1 98 ? -5.494 15.573 7.481 1.00 72.12 98 ARG A CA 1
ATOM 786 C C . ARG A 1 98 ? -5.862 15.667 6.001 1.00 72.12 98 ARG A C 1
ATOM 788 O O . ARG A 1 98 ? -6.822 16.351 5.649 1.00 72.12 98 ARG A O 1
ATOM 795 N N . ARG A 1 99 ? -5.129 14.966 5.130 1.00 76.00 99 ARG A N 1
ATOM 796 C CA . ARG A 1 99 ? -5.438 14.873 3.701 1.00 76.00 99 ARG A CA 1
ATOM 797 C C . ARG A 1 99 ? -6.611 13.917 3.475 1.00 76.00 99 ARG A C 1
ATOM 799 O O . ARG A 1 99 ? -6.588 12.756 3.884 1.00 76.00 99 ARG A O 1
ATOM 806 N N . LYS A 1 100 ? -7.641 14.402 2.774 1.00 80.31 100 LYS A N 1
ATOM 807 C CA . LYS A 1 100 ? -8.888 13.672 2.487 1.00 80.31 100 LYS A CA 1
ATOM 808 C C . LYS A 1 100 ? -8.691 12.600 1.406 1.00 80.31 100 LYS A C 1
ATOM 810 O O . LYS A 1 100 ? -9.182 12.734 0.291 1.00 80.31 100 LYS A O 1
ATOM 815 N N . VAL A 1 101 ? -7.981 11.523 1.737 1.00 88.06 101 VAL A N 1
ATOM 816 C CA . VAL A 1 101 ? -7.832 10.362 0.847 1.00 88.06 101 VAL A CA 1
ATOM 817 C C . VAL A 1 101 ? -8.951 9.342 1.119 1.00 88.06 101 VAL A C 1
ATOM 819 O O . VAL A 1 101 ? -9.059 8.859 2.253 1.00 88.06 101 VAL A O 1
ATOM 822 N N . PRO A 1 102 ? -9.748 8.942 0.107 1.00 90.50 102 PRO A N 1
ATOM 823 C CA . PRO A 1 102 ? -10.851 7.992 0.269 1.00 90.50 102 PRO A CA 1
ATOM 824 C C . PRO A 1 102 ? -10.407 6.633 0.814 1.00 90.50 102 PRO A C 1
ATOM 826 O O . PRO A 1 102 ? -9.448 6.033 0.318 1.00 90.50 102 PRO A O 1
ATOM 829 N N . GLY A 1 103 ? -11.102 6.132 1.840 1.00 89.25 103 GLY A N 1
ATOM 830 C CA . GLY A 1 103 ? -10.831 4.812 2.419 1.00 89.25 103 GLY A CA 1
ATOM 831 C C . GLY A 1 103 ? -11.103 3.666 1.442 1.00 89.25 103 GLY A C 1
ATOM 832 O O . GLY A 1 103 ? -10.377 2.676 1.445 1.00 89.25 103 GLY A O 1
ATOM 833 N N . HIS A 1 104 ? -12.111 3.813 0.585 1.00 91.75 104 HIS A N 1
ATOM 834 C CA . HIS A 1 104 ? -12.449 2.870 -0.482 1.00 91.75 104 HIS A CA 1
ATOM 835 C C . HIS A 1 104 ? -11.962 3.380 -1.838 1.00 91.75 104 HIS A C 1
ATOM 837 O O . HIS A 1 104 ? -11.632 4.559 -1.967 1.00 91.75 104 HIS A O 1
ATOM 843 N N . ALA A 1 105 ? -11.914 2.490 -2.832 1.00 94.12 105 ALA A N 1
ATOM 844 C CA . ALA A 1 105 ? -11.541 2.848 -4.197 1.00 94.12 105 ALA A CA 1
ATOM 845 C C . ALA A 1 105 ? -12.476 3.954 -4.728 1.00 94.12 105 ALA A C 1
ATOM 847 O O . ALA A 1 105 ? -13.688 3.731 -4.785 1.00 94.12 105 ALA A O 1
ATOM 848 N N . PRO A 1 106 ? -11.946 5.136 -5.087 1.00 94.38 106 PRO A N 1
ATOM 849 C CA . PRO A 1 106 ? -12.740 6.187 -5.706 1.00 94.38 106 PRO A CA 1
ATOM 850 C C . PRO A 1 106 ? -12.992 5.889 -7.191 1.00 94.38 106 PRO A C 1
ATOM 852 O O . PRO A 1 106 ? -12.423 4.960 -7.767 1.00 94.38 106 PRO A O 1
ATOM 855 N N . THR A 1 107 ? -13.827 6.711 -7.827 1.00 93.69 107 THR A N 1
ATOM 856 C CA . THR A 1 107 ? -13.989 6.672 -9.291 1.00 93.69 107 THR A CA 1
ATOM 857 C C . THR A 1 107 ? -12.677 7.046 -10.003 1.00 93.69 107 THR A C 1
ATOM 859 O O . THR A 1 107 ? -11.867 7.779 -9.426 1.00 93.69 107 THR A O 1
ATOM 862 N N . PRO A 1 108 ? -12.448 6.607 -11.257 1.00 92.69 108 PRO A N 1
ATOM 863 C CA . PRO A 1 108 ? -11.232 6.945 -12.004 1.00 92.69 108 PRO A CA 1
ATOM 864 C C . PRO A 1 108 ? -10.955 8.455 -12.090 1.00 92.69 108 PRO A C 1
ATOM 866 O O . PRO A 1 108 ? -9.827 8.891 -11.876 1.00 92.69 108 PRO A O 1
ATOM 869 N N . SER A 1 109 ? -11.985 9.277 -12.307 1.00 90.81 109 SER A N 1
ATOM 870 C CA . SER A 1 109 ? -11.850 10.740 -12.366 1.00 90.81 109 SER A CA 1
ATOM 871 C C . SER A 1 109 ? -11.414 11.349 -11.028 1.00 90.81 109 SER A C 1
ATOM 873 O O . SER A 1 109 ? -10.533 12.209 -10.987 1.00 90.81 109 SER A O 1
ATOM 875 N N . GLN A 1 110 ? -11.978 10.872 -9.915 1.00 92.12 110 GLN A N 1
ATOM 876 C CA . GLN A 1 110 ? -11.568 11.280 -8.570 1.00 92.12 110 GLN A CA 1
ATOM 877 C C . GLN A 1 110 ? -10.149 10.803 -8.234 1.00 92.12 110 GLN A C 1
ATOM 879 O O . GLN A 1 110 ? -9.392 11.550 -7.618 1.00 92.12 110 GLN A O 1
ATOM 884 N N . ALA A 1 111 ? -9.776 9.587 -8.647 1.00 92.56 111 ALA A N 1
ATOM 885 C CA . ALA A 1 111 ? -8.430 9.050 -8.462 1.00 92.56 111 ALA A CA 1
ATOM 886 C C . ALA A 1 111 ? -7.379 9.886 -9.211 1.00 92.56 111 ALA A C 1
ATOM 888 O O . ALA A 1 111 ? -6.341 10.209 -8.636 1.00 92.56 111 ALA A O 1
ATOM 889 N N . LEU A 1 112 ? -7.667 10.279 -10.457 1.00 90.19 112 LEU A N 1
ATOM 890 C CA . LEU A 1 112 ? -6.792 11.140 -11.256 1.00 90.19 112 LEU A CA 1
ATOM 891 C C . LEU A 1 112 ? -6.613 12.516 -10.602 1.00 90.19 112 LEU A C 1
ATOM 893 O O . LEU A 1 112 ? -5.488 12.982 -10.436 1.00 90.19 112 LEU A O 1
ATOM 897 N N . LYS A 1 113 ? -7.716 13.143 -10.170 1.00 91.12 113 LYS A N 1
ATOM 898 C CA . LYS A 1 113 ? -7.671 14.431 -9.463 1.00 91.12 113 LYS A CA 1
ATOM 899 C C . LYS A 1 113 ? -6.813 14.346 -8.196 1.00 91.12 113 LYS A C 1
ATOM 901 O O . LYS A 1 113 ? -5.940 15.180 -7.987 1.00 91.12 113 LYS A O 1
ATOM 906 N N . LEU A 1 114 ? -7.015 13.296 -7.400 1.00 90.44 114 LEU A N 1
ATOM 907 C CA . LEU A 1 114 ? -6.242 13.027 -6.189 1.00 90.44 114 LEU A CA 1
ATOM 908 C C . LEU A 1 114 ? -4.739 12.874 -6.480 1.00 90.44 114 LEU A C 1
ATOM 910 O O . LEU A 1 114 ? -3.914 13.384 -5.722 1.00 90.44 114 LEU A O 1
ATOM 914 N N . ALA A 1 115 ? -4.381 12.169 -7.558 1.00 88.00 115 ALA A N 1
ATOM 915 C CA . ALA A 1 115 ? -2.989 11.992 -7.960 1.00 88.00 115 ALA A CA 1
ATOM 916 C C . ALA A 1 115 ? -2.336 13.335 -8.312 1.00 88.00 115 ALA A C 1
ATOM 918 O O . ALA A 1 115 ? -1.281 13.644 -7.766 1.00 88.00 115 ALA A O 1
ATOM 919 N N . HIS A 1 116 ? -2.993 14.161 -9.131 1.00 86.56 116 HIS A N 1
ATOM 920 C CA . HIS A 1 116 ? -2.482 15.486 -9.495 1.00 86.56 116 HIS A CA 1
ATOM 921 C C . HIS A 1 116 ? -2.363 16.442 -8.299 1.00 86.56 116 HIS A C 1
ATOM 923 O O . HIS A 1 116 ? -1.434 17.241 -8.250 1.00 86.56 116 HIS A O 1
ATOM 929 N N . GLU A 1 117 ? -3.274 16.364 -7.326 1.00 87.19 117 GLU A N 1
ATOM 930 C CA . GLU A 1 117 ? -3.240 17.222 -6.135 1.00 87.19 117 GLU A CA 1
ATOM 931 C C . GLU A 1 117 ? -2.128 16.838 -5.150 1.00 87.19 117 GLU A C 1
ATOM 933 O O . GLU A 1 117 ? -1.525 17.707 -4.521 1.00 87.19 117 GLU A O 1
ATOM 938 N N . LEU A 1 118 ? -1.884 15.537 -4.962 1.00 83.00 118 LEU A N 1
ATOM 939 C CA . LEU A 1 118 ? -1.019 15.054 -3.882 1.00 83.00 118 LEU A CA 1
ATOM 940 C C . LEU A 1 118 ? 0.385 14.672 -4.344 1.00 83.00 118 LEU A C 1
ATOM 942 O O . LEU A 1 118 ? 1.315 14.748 -3.541 1.00 83.00 118 LEU A O 1
ATOM 946 N N . ILE A 1 119 ? 0.547 14.259 -5.599 1.00 79.25 119 ILE A N 1
ATOM 947 C CA . ILE A 1 119 ? 1.809 13.756 -6.153 1.00 79.25 119 ILE A CA 1
ATOM 948 C C . ILE A 1 119 ? 2.467 14.880 -6.959 1.00 79.25 119 ILE A C 1
ATOM 950 O O . ILE A 1 119 ? 2.741 14.769 -8.146 1.00 79.25 119 ILE A O 1
ATOM 954 N N . THR A 1 120 ? 2.694 16.005 -6.284 1.00 66.31 120 THR A N 1
ATOM 955 C CA . THR A 1 120 ? 3.451 17.157 -6.799 1.00 66.31 120 THR A CA 1
ATOM 956 C C . THR A 1 120 ? 4.903 17.153 -6.313 1.00 66.31 120 THR A C 1
ATOM 958 O O . THR A 1 120 ? 5.754 17.850 -6.864 1.00 66.31 120 THR A O 1
ATOM 961 N N . HIS A 1 121 ? 5.201 16.350 -5.286 1.00 57.03 121 HIS A N 1
ATOM 962 C CA . HIS A 1 121 ? 6.515 16.221 -4.664 1.00 57.03 121 HIS A CA 1
ATOM 963 C C . HIS A 1 121 ? 6.867 14.738 -4.486 1.00 57.03 121 HIS A C 1
ATOM 965 O O . HIS A 1 121 ? 6.240 14.038 -3.683 1.00 57.03 121 HIS A O 1
ATOM 971 N N . ASP A 1 122 ? 7.872 14.264 -5.226 1.00 60.91 122 ASP A N 1
ATOM 972 C CA . ASP A 1 122 ? 8.377 12.888 -5.153 1.00 60.91 122 ASP A CA 1
ATOM 973 C C . ASP A 1 122 ? 9.132 12.679 -3.830 1.00 60.91 122 ASP A C 1
ATOM 975 O O . ASP A 1 122 ? 10.325 12.946 -3.701 1.00 60.91 122 ASP A O 1
ATOM 979 N N . SER A 1 123 ? 8.389 12.303 -2.791 1.00 70.94 123 SER A N 1
ATOM 980 C CA . SER A 1 123 ? 8.873 12.288 -1.400 1.00 70.94 123 SER A CA 1
ATOM 981 C C . SER A 1 123 ? 8.900 10.892 -0.784 1.00 70.94 123 SER A C 1
ATOM 983 O O . SER A 1 123 ? 9.395 10.720 0.332 1.00 70.94 123 SER A O 1
ATOM 985 N N . ALA A 1 124 ? 8.384 9.879 -1.487 1.00 84.12 124 ALA A N 1
ATOM 986 C CA . ALA A 1 124 ? 8.337 8.507 -1.003 1.00 84.12 124 ALA A CA 1
ATOM 987 C C . ALA A 1 124 ? 8.811 7.510 -2.064 1.00 84.12 124 ALA A C 1
ATOM 989 O O . ALA A 1 124 ? 8.583 7.675 -3.255 1.00 84.12 124 ALA A O 1
ATOM 990 N N . ASN A 1 125 ? 9.424 6.412 -1.618 1.00 87.31 125 ASN A N 1
ATOM 991 C CA . ASN A 1 125 ? 9.786 5.319 -2.515 1.00 87.31 125 ASN A CA 1
ATOM 992 C C . ASN A 1 125 ? 8.545 4.476 -2.833 1.00 87.31 125 ASN A C 1
ATOM 994 O O . ASN A 1 125 ? 7.949 3.873 -1.931 1.00 87.31 125 ASN A O 1
ATOM 998 N N . ALA A 1 126 ? 8.182 4.397 -4.112 1.00 93.69 126 ALA A N 1
ATOM 999 C CA . ALA A 1 126 ? 7.111 3.518 -4.553 1.00 93.69 126 ALA A CA 1
ATOM 1000 C C . ALA A 1 126 ? 7.489 2.028 -4.411 1.00 93.69 126 ALA A C 1
ATOM 1002 O O . ALA A 1 126 ? 8.652 1.630 -4.513 1.00 93.69 126 ALA A O 1
ATOM 1003 N N . LEU A 1 127 ? 6.481 1.197 -4.168 1.00 95.62 127 LEU A N 1
ATOM 1004 C CA . LEU A 1 127 ? 6.558 -0.227 -3.891 1.00 95.62 127 LEU A CA 1
ATOM 1005 C C . LEU A 1 127 ? 6.177 -1.025 -5.133 1.00 95.62 127 LEU A C 1
ATOM 1007 O O . LEU A 1 127 ? 5.066 -0.889 -5.645 1.00 95.62 127 LEU A O 1
ATOM 1011 N N . LEU A 1 128 ? 7.080 -1.916 -5.548 1.00 96.44 128 LEU A N 1
ATOM 1012 C CA . LEU A 1 128 ? 6.837 -2.941 -6.573 1.00 96.44 128 LEU A CA 1
ATOM 1013 C C . LEU A 1 128 ? 6.674 -4.351 -5.976 1.00 96.44 128 LEU A C 1
ATOM 1015 O O . LEU A 1 128 ? 6.498 -5.335 -6.697 1.00 96.44 128 LEU A O 1
ATOM 1019 N N . THR A 1 129 ? 6.771 -4.461 -4.649 1.00 94.94 129 THR A N 1
ATOM 1020 C CA . THR A 1 129 ? 6.598 -5.698 -3.884 1.00 94.94 129 THR A CA 1
ATOM 1021 C C . THR A 1 129 ? 6.135 -5.387 -2.461 1.00 94.94 129 THR A C 1
ATOM 1023 O O . THR A 1 129 ? 6.508 -4.359 -1.896 1.00 94.94 129 THR A O 1
ATOM 1026 N N . SER A 1 130 ? 5.355 -6.288 -1.862 1.00 94.62 130 SER A N 1
ATOM 1027 C CA . SER A 1 130 ? 5.018 -6.255 -0.432 1.00 94.62 130 SER A CA 1
ATOM 1028 C C . SER A 1 130 ? 6.071 -6.938 0.450 1.00 94.62 130 SER A C 1
ATOM 1030 O O . SER A 1 130 ? 6.024 -6.815 1.672 1.00 94.62 130 SER A O 1
ATOM 1032 N N . PHE A 1 131 ? 7.042 -7.641 -0.140 1.00 92.06 131 PHE A N 1
ATOM 1033 C CA . PHE A 1 131 ? 8.106 -8.357 0.576 1.00 92.06 131 PHE A CA 1
ATOM 1034 C C . PHE A 1 131 ? 9.305 -7.452 0.892 1.00 92.06 131 PHE A C 1
ATOM 1036 O O . PHE A 1 131 ? 10.458 -7.830 0.712 1.00 92.06 131 PHE A O 1
ATOM 1043 N N . CYS A 1 132 ? 9.050 -6.224 1.340 1.00 91.81 132 CYS A N 1
ATOM 1044 C CA . CYS A 1 132 ? 10.090 -5.244 1.637 1.00 91.81 132 CYS A CA 1
ATOM 1045 C C . CYS A 1 132 ? 9.840 -4.562 2.987 1.00 91.81 132 CYS A C 1
ATOM 1047 O O . CYS A 1 132 ? 8.739 -4.605 3.541 1.00 91.81 132 CYS A O 1
ATOM 1049 N N . LYS A 1 133 ? 10.885 -3.953 3.559 1.00 92.44 133 LYS A N 1
ATOM 1050 C CA . LYS A 1 133 ? 10.776 -3.220 4.830 1.00 92.44 133 LYS A CA 1
ATOM 1051 C C . LYS A 1 133 ? 9.750 -2.070 4.753 1.00 92.44 133 LYS A C 1
ATOM 1053 O O . LYS A 1 133 ? 8.878 -2.054 5.615 1.00 92.44 133 LYS A O 1
ATOM 1058 N N . PRO A 1 134 ? 9.730 -1.220 3.705 1.00 92.81 134 PRO A N 1
ATOM 1059 C CA . PRO A 1 134 ? 8.732 -0.154 3.595 1.00 92.81 134 PRO A CA 1
ATOM 1060 C C . PRO A 1 134 ? 7.273 -0.637 3.607 1.00 92.81 134 PRO A C 1
ATOM 1062 O O . PRO A 1 134 ? 6.429 0.004 4.222 1.00 92.81 134 PRO A O 1
ATOM 1065 N N . ALA A 1 135 ? 6.966 -1.778 2.978 1.00 94.88 1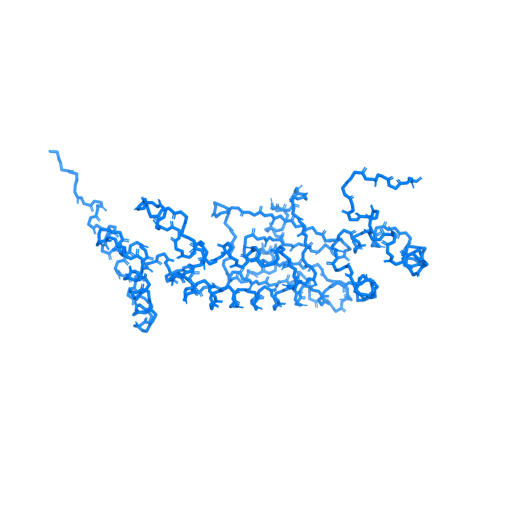35 ALA A N 1
ATOM 1066 C CA . ALA A 1 135 ? 5.619 -2.353 3.012 1.00 94.88 135 ALA A CA 1
ATOM 1067 C C . ALA A 1 135 ? 5.229 -2.835 4.419 1.00 94.88 135 ALA A C 1
ATOM 1069 O O . ALA A 1 135 ? 4.090 -2.653 4.846 1.00 94.88 135 ALA A O 1
ATOM 1070 N N . ARG A 1 136 ? 6.182 -3.426 5.155 1.00 94.06 136 ARG A N 1
ATOM 1071 C CA . ARG A 1 136 ? 5.981 -3.828 6.556 1.00 94.06 136 ARG A CA 1
ATOM 1072 C C . ARG A 1 136 ? 5.799 -2.625 7.476 1.00 94.06 136 ARG A C 1
ATOM 1074 O O . ARG A 1 136 ? 4.953 -2.686 8.361 1.00 94.06 136 ARG A O 1
ATOM 1081 N N . ASP A 1 137 ? 6.549 -1.550 7.243 1.00 92.81 137 ASP A N 1
ATOM 1082 C CA . ASP A 1 137 ? 6.394 -0.296 7.980 1.00 92.81 137 ASP A CA 1
ATOM 1083 C C . ASP A 1 137 ? 4.994 0.298 7.744 1.00 92.81 137 ASP A C 1
ATOM 1085 O O . ASP A 1 137 ? 4.285 0.536 8.712 1.00 92.81 137 ASP A O 1
ATOM 1089 N N . LEU A 1 138 ? 4.525 0.395 6.491 1.00 93.31 138 LEU A N 1
ATOM 1090 C CA . LEU A 1 138 ? 3.160 0.863 6.191 1.00 93.31 138 LEU A CA 1
ATOM 1091 C C . LEU A 1 138 ? 2.074 0.010 6.865 1.00 93.31 138 LEU A C 1
ATOM 1093 O O . LEU A 1 138 ? 1.094 0.543 7.378 1.00 93.31 138 LEU A O 1
ATOM 1097 N N . ALA A 1 139 ? 2.236 -1.316 6.877 1.00 94.00 139 ALA A N 1
ATOM 1098 C CA . ALA A 1 139 ? 1.291 -2.213 7.538 1.00 94.00 139 ALA A CA 1
ATOM 1099 C C . ALA A 1 139 ? 1.271 -2.039 9.064 1.00 94.00 139 ALA A C 1
ATOM 1101 O O . ALA A 1 139 ? 0.212 -2.168 9.683 1.00 94.00 139 ALA A O 1
ATOM 1102 N N . ARG A 1 140 ? 2.431 -1.763 9.674 1.00 91.38 140 ARG A N 1
ATOM 1103 C CA . ARG A 1 140 ? 2.531 -1.443 11.102 1.00 91.38 140 ARG A CA 1
ATOM 1104 C C . ARG A 1 140 ? 1.856 -0.109 11.397 1.00 91.38 140 ARG A C 1
ATOM 1106 O O . ARG A 1 140 ? 1.055 -0.058 12.324 1.00 91.38 140 ARG A O 1
ATOM 1113 N N . ASP A 1 141 ? 2.126 0.912 10.590 1.00 90.19 141 ASP A N 1
ATOM 1114 C CA . ASP A 1 141 ? 1.541 2.242 10.759 1.00 90.19 141 ASP A CA 1
ATOM 1115 C C . ASP A 1 141 ? 0.002 2.163 10.711 1.00 90.19 141 ASP A C 1
ATOM 1117 O O . ASP A 1 141 ? -0.671 2.695 11.587 1.00 90.19 141 ASP A O 1
ATOM 1121 N N . GLU A 1 142 ? -0.583 1.416 9.766 1.00 91.06 142 GLU A N 1
ATOM 1122 C CA . GLU A 1 142 ? -2.044 1.201 9.703 1.00 91.06 142 GLU A CA 1
ATOM 1123 C C . GLU A 1 142 ? -2.611 0.448 10.921 1.00 91.06 142 GLU A C 1
ATOM 1125 O O . GLU A 1 142 ? -3.753 0.677 11.330 1.00 91.06 142 GLU A O 1
ATOM 1130 N N . ALA A 1 143 ? -1.837 -0.458 11.526 1.00 91.19 143 ALA A N 1
ATOM 1131 C CA . ALA A 1 143 ? -2.248 -1.114 12.764 1.00 91.19 143 ALA A CA 1
ATOM 1132 C C . ALA A 1 143 ? -2.231 -0.134 13.946 1.00 91.19 143 ALA A C 1
ATOM 1134 O O . ALA A 1 143 ? -3.195 -0.087 14.709 1.00 91.19 143 ALA A O 1
ATOM 1135 N N . GLU A 1 144 ? -1.186 0.680 14.067 1.00 89.50 144 GLU A N 1
ATOM 1136 C CA . GLU A 1 144 ? -1.063 1.700 15.113 1.00 89.50 144 GLU A CA 1
ATOM 1137 C C . GLU A 1 144 ? -2.159 2.768 14.998 1.00 89.50 144 GLU A C 1
ATOM 1139 O O . GLU A 1 144 ? -2.796 3.134 15.987 1.00 89.50 144 GLU A O 1
ATOM 1144 N N . LEU A 1 145 ? -2.471 3.205 13.776 1.00 88.94 145 LEU A N 1
ATOM 1145 C CA . LEU A 1 145 ? -3.522 4.192 13.559 1.00 88.94 145 LEU A CA 1
ATOM 1146 C C . LEU A 1 145 ? -4.900 3.718 14.018 1.00 88.94 145 LEU A C 1
ATOM 1148 O O . LEU A 1 145 ? -5.705 4.537 14.459 1.00 88.94 145 LEU A O 1
ATOM 1152 N N . SER A 1 146 ? -5.173 2.413 13.974 1.00 89.12 146 SER A N 1
ATOM 1153 C CA . SER A 1 146 ? -6.453 1.864 14.435 1.00 89.12 146 SER A CA 1
ATOM 1154 C C . SER A 1 146 ? -6.681 1.997 15.942 1.00 89.12 146 SER A C 1
ATOM 1156 O O . SER A 1 146 ? -7.818 1.872 16.390 1.00 89.12 146 SER A O 1
ATOM 1158 N N . ILE A 1 147 ? -5.629 2.303 16.704 1.00 89.44 147 ILE A N 1
ATOM 1159 C CA . ILE A 1 147 ? -5.666 2.500 18.157 1.00 89.44 147 ILE A CA 1
ATOM 1160 C C . ILE A 1 147 ? -5.158 3.888 18.569 1.00 89.44 147 ILE A C 1
ATOM 1162 O O . ILE A 1 147 ? -4.880 4.139 19.738 1.00 89.44 147 ILE A O 1
ATOM 1166 N N . ARG A 1 148 ? -5.070 4.825 17.621 1.00 85.44 148 ARG A N 1
ATOM 1167 C CA . ARG A 1 148 ? -4.557 6.182 17.842 1.00 85.44 148 ARG A CA 1
ATOM 1168 C C . ARG A 1 148 ? -5.182 6.948 19.023 1.00 85.44 148 ARG A C 1
ATOM 1170 O O . ARG A 1 148 ? -4.426 7.675 19.669 1.00 85.44 148 ARG A O 1
ATOM 1177 N N . PRO A 1 149 ? -6.489 6.830 19.348 1.00 83.81 149 PRO A N 1
ATOM 1178 C CA . PRO A 1 149 ? -7.061 7.512 20.510 1.00 83.81 149 PRO A CA 1
ATOM 1179 C C . PRO A 1 149 ? -6.333 7.207 21.824 1.00 83.81 149 PRO A C 1
ATOM 1181 O O . PRO A 1 149 ? -6.277 8.072 22.685 1.00 83.81 149 PRO A O 1
ATOM 1184 N N . LEU A 1 150 ? -5.669 6.052 21.950 1.00 79.94 150 LEU A N 1
ATOM 1185 C CA . LEU A 1 150 ? -4.862 5.705 23.127 1.00 79.94 150 LEU A CA 1
ATOM 1186 C C . LEU A 1 150 ? -3.738 6.712 23.413 1.00 79.94 150 LEU A C 1
ATOM 1188 O O . LEU A 1 150 ? -3.410 6.953 24.573 1.00 79.94 150 LEU A O 1
ATOM 1192 N N . VAL A 1 151 ? -3.197 7.365 22.377 1.00 73.50 151 VAL A N 1
ATOM 1193 C CA . VAL A 1 151 ? -2.193 8.429 22.539 1.00 73.50 151 VAL A CA 1
ATOM 1194 C C . VAL A 1 151 ? -2.780 9.631 23.282 1.00 73.50 151 VAL A C 1
ATOM 1196 O O . VAL A 1 151 ? -2.078 10.252 24.074 1.00 73.50 151 VAL A O 1
ATOM 1199 N N . LYS A 1 152 ? -4.069 9.943 23.077 1.00 73.06 152 LYS A N 1
ATOM 1200 C CA . LYS A 1 152 ? -4.755 11.020 23.810 1.00 73.06 152 LYS A CA 1
ATOM 1201 C C . LYS A 1 152 ? -4.900 10.694 25.297 1.00 73.06 152 LYS A C 1
ATOM 1203 O O . LYS A 1 152 ? -4.849 11.598 26.119 1.00 73.06 152 LYS A O 1
ATOM 1208 N N . PHE A 1 153 ? -5.037 9.414 25.637 1.00 66.31 153 PHE A N 1
ATOM 1209 C CA . PHE A 1 153 ? -5.219 8.939 27.010 1.00 66.31 153 PHE A CA 1
ATOM 1210 C C . PHE A 1 153 ? -3.891 8.654 27.733 1.00 66.31 153 PHE A C 1
ATOM 1212 O O . PHE A 1 153 ? -3.865 7.872 28.677 1.00 66.31 153 PHE A O 1
ATOM 1219 N N . ASN A 1 154 ? -2.776 9.255 27.290 1.00 63.53 154 ASN A N 1
ATOM 1220 C CA . ASN A 1 154 ? -1.434 9.068 27.861 1.00 63.53 154 ASN A CA 1
ATOM 1221 C C . ASN A 1 154 ? -0.952 7.604 27.934 1.00 63.53 154 ASN A C 1
ATOM 1223 O O . ASN A 1 154 ? 0.012 7.305 28.635 1.00 63.53 154 ASN A O 1
ATOM 1227 N N . MET A 1 155 ? -1.542 6.696 27.146 1.00 66.19 155 MET A N 1
ATOM 1228 C CA . MET A 1 155 ? -1.110 5.292 27.064 1.00 66.19 155 MET A CA 1
ATOM 1229 C C . MET A 1 155 ? 0.140 5.097 26.183 1.00 66.19 155 MET A C 1
ATOM 1231 O O . MET A 1 155 ? 0.606 3.972 25.998 1.00 66.19 155 MET A O 1
ATOM 1235 N N . GLY A 1 156 ? 0.712 6.196 25.672 1.00 62.06 156 GLY A N 1
ATOM 1236 C CA . GLY A 1 156 ? 1.962 6.227 24.913 1.00 62.06 156 GLY A CA 1
ATOM 1237 C C . GLY A 1 156 ? 1.924 5.446 23.594 1.00 62.06 156 GLY A C 1
ATOM 1238 O O . GLY A 1 156 ? 0.896 4.916 23.171 1.00 62.06 156 GLY A O 1
ATOM 1239 N N . ALA A 1 157 ? 3.076 5.375 22.922 1.00 64.94 157 ALA A N 1
ATOM 1240 C CA . ALA A 1 157 ? 3.263 4.467 21.795 1.00 64.94 157 ALA A CA 1
ATOM 1241 C C . ALA A 1 157 ? 3.359 3.033 22.335 1.00 64.94 157 ALA A C 1
ATOM 1243 O O . ALA A 1 157 ? 4.360 2.637 22.937 1.00 64.94 157 ALA A O 1
ATOM 1244 N N . LEU A 1 158 ? 2.294 2.255 22.153 1.00 76.88 158 LEU A N 1
ATOM 1245 C CA . LEU A 1 158 ? 2.249 0.878 22.624 1.00 76.88 158 LEU A CA 1
ATOM 1246 C C . LEU A 1 158 ? 3.220 0.015 21.825 1.00 76.88 158 LEU A C 1
ATOM 1248 O O . LEU A 1 158 ? 3.061 -0.141 20.613 1.00 76.88 158 LEU A O 1
ATOM 1252 N N . SER A 1 159 ? 4.178 -0.602 22.524 1.00 81.88 159 SER A N 1
ATOM 1253 C CA . SER A 1 159 ? 5.089 -1.580 21.925 1.00 81.88 159 SER A CA 1
ATOM 1254 C C . SER A 1 159 ? 4.304 -2.638 21.151 1.00 81.88 159 SER A C 1
ATOM 1256 O O . SER A 1 159 ? 3.295 -3.152 21.643 1.00 81.88 159 SER A O 1
ATOM 1258 N N . SER A 1 160 ? 4.785 -2.978 19.952 1.00 80.56 160 SER A N 1
ATOM 1259 C CA . SER A 1 160 ? 4.216 -4.050 19.134 1.00 80.56 160 SER A CA 1
ATOM 1260 C C . SER A 1 160 ? 4.537 -5.454 19.652 1.00 80.56 160 SER A C 1
ATOM 1262 O O . SER A 1 160 ? 4.009 -6.441 19.136 1.00 80.56 160 SER A O 1
ATOM 1264 N N . GLU A 1 161 ? 5.395 -5.548 20.667 1.00 84.88 161 GLU A N 1
ATOM 1265 C CA . GLU A 1 161 ? 5.850 -6.793 21.275 1.00 84.88 161 GLU A CA 1
ATOM 1266 C C . GLU A 1 161 ? 5.093 -7.126 22.574 1.00 84.88 161 GLU A C 1
ATOM 1268 O O . GLU A 1 161 ? 4.209 -6.398 23.036 1.00 84.88 161 GLU A O 1
ATOM 1273 N N . GLY A 1 162 ? 5.417 -8.278 23.168 1.00 87.69 162 GLY A N 1
ATOM 1274 C CA . GLY A 1 162 ? 4.830 -8.720 24.435 1.00 87.69 162 GLY A CA 1
ATOM 1275 C C . GLY A 1 162 ? 3.321 -8.962 24.335 1.00 87.69 162 GLY A C 1
ATOM 1276 O O . GLY A 1 162 ? 2.851 -9.610 23.395 1.00 87.69 162 GLY A O 1
ATOM 1277 N N . ARG A 1 163 ? 2.544 -8.437 25.298 1.00 88.00 163 ARG A N 1
ATOM 1278 C CA . ARG A 1 163 ? 1.080 -8.643 25.361 1.00 88.00 163 ARG A CA 1
ATOM 1279 C C . ARG A 1 163 ? 0.360 -8.140 24.105 1.00 88.00 163 ARG A C 1
ATOM 1281 O O . ARG A 1 163 ? -0.568 -8.785 23.619 1.00 88.00 163 ARG A O 1
ATOM 1288 N N . ASN A 1 164 ? 0.840 -7.041 23.524 1.00 90.31 164 ASN A N 1
ATOM 1289 C CA . ASN A 1 164 ? 0.222 -6.385 22.371 1.00 90.31 164 ASN A CA 1
ATOM 1290 C C . ASN A 1 164 ? 0.475 -7.119 21.052 1.00 90.31 164 ASN A C 1
ATOM 1292 O O . ASN A 1 164 ? -0.195 -6.851 20.055 1.00 90.31 164 ASN A O 1
ATOM 1296 N N . LYS A 1 165 ? 1.374 -8.108 21.035 1.00 91.06 165 LYS A N 1
ATOM 1297 C CA . LYS A 1 165 ? 1.608 -8.949 19.857 1.00 91.06 165 LYS A CA 1
ATOM 1298 C C . LYS A 1 165 ? 0.335 -9.656 19.387 1.00 91.06 165 LYS A C 1
ATOM 1300 O O . LYS A 1 165 ? 0.166 -9.865 18.187 1.00 91.06 165 LYS A O 1
ATOM 1305 N N . ARG A 1 166 ? -0.589 -9.966 20.309 1.00 91.62 166 ARG A N 1
ATOM 1306 C CA . ARG A 1 166 ? -1.918 -10.527 19.998 1.00 91.62 166 ARG A CA 1
ATOM 1307 C C . ARG A 1 166 ? -2.749 -9.615 19.096 1.00 91.62 166 ARG A C 1
ATOM 1309 O O . ARG A 1 166 ? -3.528 -10.113 18.293 1.00 91.62 166 ARG A O 1
ATOM 1316 N N . PHE A 1 167 ? -2.545 -8.306 19.201 1.00 92.25 167 PHE A N 1
ATOM 1317 C CA . PHE A 1 167 ? -3.163 -7.307 18.343 1.00 92.25 167 PHE A CA 1
ATOM 1318 C C . PHE A 1 167 ? -2.368 -7.104 17.047 1.00 92.25 167 PHE A C 1
ATOM 1320 O O . PHE A 1 167 ? -2.888 -7.287 15.943 1.00 92.25 167 PHE A O 1
ATOM 1327 N N . TYR A 1 168 ? -1.082 -6.765 17.176 1.00 92.38 168 TYR A N 1
ATOM 1328 C CA . TYR A 1 168 ? -0.265 -6.319 16.048 1.00 92.38 168 TYR A CA 1
ATOM 1329 C C . TYR A 1 168 ? 0.094 -7.432 15.064 1.00 92.38 168 TYR A C 1
ATOM 1331 O O . TYR A 1 168 ? 0.141 -7.178 13.864 1.00 92.38 168 TYR A O 1
ATOM 1339 N N . ALA A 1 169 ? 0.323 -8.669 15.516 1.00 92.31 169 ALA A N 1
ATOM 1340 C CA . ALA A 1 169 ? 0.710 -9.757 14.619 1.00 92.31 169 ALA A CA 1
ATOM 1341 C C . ALA A 1 169 ? -0.379 -10.108 13.581 1.00 92.31 169 ALA A C 1
ATOM 1343 O O . ALA A 1 169 ? -0.066 -10.115 12.385 1.00 92.31 169 ALA A O 1
ATOM 1344 N N . PRO A 1 170 ? -1.646 -10.377 13.962 1.00 93.69 170 PRO A N 1
ATOM 1345 C CA . PRO A 1 170 ? -2.694 -10.632 12.976 1.00 93.69 170 PRO A CA 1
ATOM 1346 C C . PRO A 1 170 ? -3.014 -9.389 12.136 1.00 93.69 170 PRO A C 1
ATOM 1348 O O . PRO A 1 170 ? -3.181 -9.510 10.922 1.00 93.69 170 PRO A O 1
ATOM 1351 N N . ARG A 1 171 ? -3.029 -8.189 12.738 1.00 92.00 171 ARG A N 1
ATOM 1352 C CA . ARG A 1 171 ? -3.294 -6.933 12.014 1.00 92.00 171 ARG A CA 1
ATOM 1353 C C . ARG A 1 171 ? -2.213 -6.608 10.987 1.00 92.00 171 ARG A C 1
ATOM 1355 O O . ARG A 1 171 ? -2.536 -6.285 9.848 1.00 92.00 171 ARG A O 1
ATOM 1362 N N . GLY A 1 172 ? -0.945 -6.781 11.344 1.00 93.31 172 GLY A N 1
ATOM 1363 C CA . GLY A 1 172 ? 0.177 -6.603 10.428 1.00 93.31 172 GLY A CA 1
ATOM 1364 C C . GLY A 1 172 ? 0.102 -7.562 9.238 1.00 93.31 172 GLY A C 1
ATOM 1365 O O . GLY A 1 172 ? 0.249 -7.133 8.097 1.00 93.31 172 GLY A O 1
ATOM 1366 N N . ARG A 1 173 ? -0.208 -8.848 9.471 1.00 94.00 173 ARG A N 1
ATOM 1367 C CA . ARG A 1 173 ? -0.398 -9.836 8.386 1.00 94.00 173 ARG A CA 1
ATOM 1368 C C . ARG A 1 173 ? -1.559 -9.466 7.462 1.00 94.00 173 ARG A C 1
ATOM 1370 O O . ARG A 1 173 ? -1.421 -9.567 6.242 1.00 94.00 173 ARG A O 1
ATOM 1377 N N . PHE A 1 174 ? -2.675 -9.019 8.035 1.00 95.06 174 PHE A N 1
ATOM 1378 C CA . PHE A 1 174 ? -3.829 -8.546 7.275 1.00 95.06 174 PHE A CA 1
ATOM 1379 C C . PHE A 1 174 ? -3.450 -7.379 6.353 1.00 95.06 174 PHE A C 1
ATOM 1381 O O . PHE A 1 174 ? -3.620 -7.486 5.138 1.00 95.06 174 PHE A O 1
ATOM 1388 N N . TYR A 1 175 ? -2.847 -6.314 6.891 1.00 95.69 175 TYR A N 1
ATOM 1389 C CA . TYR A 1 175 ? -2.484 -5.148 6.082 1.00 95.69 175 TYR A CA 1
ATOM 1390 C C . TYR A 1 175 ? -1.386 -5.445 5.057 1.00 95.69 175 TYR A C 1
ATOM 1392 O O . TYR A 1 175 ? -1.488 -4.972 3.928 1.00 95.69 175 TYR A O 1
ATOM 1400 N N . ILE A 1 176 ? -0.394 -6.290 5.372 1.00 96.31 176 ILE A N 1
ATOM 1401 C CA . ILE A 1 176 ? 0.591 -6.755 4.377 1.00 96.31 176 ILE A CA 1
ATOM 1402 C C . ILE A 1 176 ? -0.108 -7.457 3.208 1.00 96.31 176 ILE A C 1
ATOM 1404 O O . ILE A 1 176 ? 0.259 -7.236 2.054 1.00 96.31 176 ILE A O 1
ATOM 1408 N N . THR A 1 177 ? -1.127 -8.273 3.486 1.00 96.94 177 THR A N 1
ATOM 1409 C CA . THR A 1 177 ? -1.901 -8.968 2.447 1.00 96.94 177 THR A CA 1
ATOM 1410 C C . THR A 1 177 ? -2.676 -7.974 1.579 1.00 96.94 177 THR A C 1
ATOM 1412 O O . THR A 1 177 ? -2.636 -8.064 0.350 1.00 96.94 177 THR A O 1
ATOM 1415 N N . CYS A 1 178 ? -3.325 -6.979 2.192 1.00 96.44 178 CYS A N 1
ATOM 1416 C CA . CYS A 1 178 ? -4.034 -5.918 1.473 1.00 96.44 178 CYS A CA 1
ATOM 1417 C C . CYS A 1 178 ? -3.093 -5.067 0.602 1.00 96.44 178 CYS A C 1
ATOM 1419 O O . CYS A 1 178 ? -3.400 -4.813 -0.566 1.00 96.44 178 CYS A O 1
ATOM 1421 N N . ILE A 1 179 ? -1.930 -4.681 1.138 1.00 97.38 179 ILE A N 1
ATOM 1422 C CA . ILE A 1 179 ? -0.878 -3.970 0.401 1.00 97.38 179 ILE A CA 1
ATOM 1423 C C . ILE A 1 179 ? -0.392 -4.831 -0.766 1.00 97.38 179 ILE A C 1
ATOM 1425 O O . ILE A 1 179 ? -0.320 -4.342 -1.889 1.00 97.38 179 ILE A O 1
ATOM 1429 N N . GLY A 1 180 ? -0.114 -6.117 -0.538 1.00 97.31 180 GLY A N 1
ATOM 1430 C CA . GLY A 1 180 ? 0.318 -7.047 -1.582 1.00 97.31 180 GLY A CA 1
ATOM 1431 C C . GLY A 1 180 ? -0.694 -7.177 -2.720 1.00 97.31 180 GLY A C 1
ATOM 1432 O O . GLY A 1 180 ? -0.308 -7.140 -3.887 1.00 97.31 180 GLY A O 1
ATOM 1433 N N . ALA A 1 181 ? -1.990 -7.250 -2.406 1.00 97.12 181 ALA A N 1
ATOM 1434 C CA . ALA A 1 181 ? -3.048 -7.289 -3.413 1.00 97.12 181 ALA A CA 1
ATOM 1435 C C . ALA A 1 181 ? -3.112 -5.994 -4.246 1.00 97.12 181 ALA A C 1
ATOM 1437 O O . ALA A 1 181 ? -3.224 -6.057 -5.472 1.00 97.12 181 ALA A O 1
ATOM 1438 N N . ALA A 1 182 ? -3.005 -4.828 -3.602 1.00 97.25 182 ALA A N 1
ATOM 1439 C CA . ALA A 1 182 ? -3.003 -3.537 -4.288 1.00 97.25 182 ALA A CA 1
ATOM 1440 C C . ALA A 1 182 ? -1.736 -3.332 -5.140 1.00 97.25 182 ALA A C 1
ATOM 1442 O O . ALA A 1 182 ? -1.846 -2.931 -6.296 1.00 97.25 182 ALA A O 1
ATOM 1443 N N . VAL A 1 183 ? -0.554 -3.690 -4.622 1.00 97.00 183 VAL A N 1
ATOM 1444 C CA . VAL A 1 183 ? 0.718 -3.661 -5.366 1.00 97.00 183 VAL A CA 1
ATOM 1445 C C . VAL A 1 183 ? 0.681 -4.620 -6.551 1.00 97.00 183 VAL A C 1
ATOM 1447 O O . VAL A 1 183 ? 1.128 -4.257 -7.632 1.00 97.00 183 VAL A O 1
ATOM 1450 N N . LYS A 1 184 ? 0.113 -5.824 -6.396 1.00 96.38 184 LYS A N 1
ATOM 1451 C CA . LYS A 1 184 ? -0.035 -6.775 -7.506 1.00 96.38 184 LYS A CA 1
ATOM 1452 C C . LYS A 1 184 ? -0.843 -6.163 -8.650 1.00 96.38 184 LYS A C 1
ATOM 1454 O O . LYS A 1 184 ? -0.392 -6.234 -9.788 1.00 96.38 184 LYS A O 1
ATOM 1459 N N . ARG A 1 185 ? -1.993 -5.549 -8.346 1.00 95.00 185 ARG A N 1
ATOM 1460 C CA . ARG A 1 185 ? -2.831 -4.861 -9.345 1.00 95.00 185 ARG A CA 1
ATOM 1461 C C . ARG A 1 185 ? -2.106 -3.678 -9.980 1.00 95.00 185 ARG A C 1
ATOM 1463 O O . ARG A 1 185 ? -2.132 -3.539 -11.192 1.00 95.00 185 ARG A O 1
ATOM 1470 N N . PHE A 1 186 ? -1.399 -2.884 -9.180 1.00 95.75 186 PHE A N 1
ATOM 1471 C CA . PHE A 1 186 ? -0.588 -1.779 -9.685 1.00 95.75 186 PHE A CA 1
ATOM 1472 C C . PHE A 1 186 ? 0.515 -2.265 -10.636 1.00 95.75 186 PHE A C 1
ATOM 1474 O O . PHE A 1 186 ? 0.702 -1.719 -11.709 1.00 95.75 186 PHE A O 1
ATOM 1481 N N . CYS A 1 187 ? 1.217 -3.345 -10.297 1.00 95.19 187 CYS A N 1
ATOM 1482 C CA . CYS A 1 187 ? 2.245 -3.919 -11.160 1.00 95.19 187 CYS A CA 1
ATOM 1483 C C . CYS A 1 187 ? 1.701 -4.501 -12.475 1.00 95.19 187 CYS A C 1
ATOM 1485 O O . CYS A 1 187 ? 2.467 -4.632 -13.425 1.00 95.19 187 CYS A O 1
ATOM 1487 N N . GLN A 1 188 ? 0.421 -4.881 -12.538 1.00 93.12 188 GLN A N 1
ATOM 1488 C CA . GLN A 1 188 ? -0.199 -5.381 -13.770 1.00 93.12 188 GLN A CA 1
ATOM 1489 C C . GLN A 1 188 ? -0.381 -4.284 -14.822 1.00 93.12 188 GLN A C 1
ATOM 1491 O O . GLN A 1 188 ? -0.467 -4.613 -15.998 1.00 93.12 188 GLN A O 1
ATOM 1496 N N . SER A 1 189 ? -0.420 -3.009 -14.423 1.00 92.12 189 SER A N 1
ATOM 1497 C CA . SER A 1 189 ? -0.545 -1.887 -15.357 1.00 92.12 189 SER A CA 1
ATOM 1498 C C . SER A 1 189 ? 0.788 -1.294 -15.809 1.00 92.12 189 SER A C 1
ATOM 1500 O O . SER A 1 189 ? 0.785 -0.369 -16.617 1.00 92.12 189 SER A O 1
ATOM 1502 N N . LEU A 1 190 ? 1.913 -1.806 -15.299 1.00 93.38 190 LEU A N 1
ATOM 1503 C CA . LEU A 1 190 ? 3.261 -1.399 -15.696 1.00 93.38 190 LEU A CA 1
ATOM 1504 C C . LEU A 1 190 ? 3.719 -2.133 -16.963 1.00 93.38 190 LEU A C 1
ATOM 1506 O O . LEU A 1 190 ? 3.183 -3.184 -17.320 1.00 93.38 190 LEU A O 1
ATOM 1510 N N . ASP A 1 191 ? 4.793 -1.638 -17.581 1.00 92.50 191 ASP A N 1
ATOM 1511 C CA . ASP A 1 191 ? 5.487 -2.366 -18.641 1.00 92.50 191 ASP A CA 1
ATOM 1512 C C . ASP A 1 191 ? 6.086 -3.667 -18.080 1.00 92.50 191 ASP A C 1
ATOM 1514 O O . ASP A 1 191 ? 6.959 -3.657 -17.201 1.00 92.50 191 ASP A O 1
ATOM 1518 N N . GLN A 1 192 ? 5.594 -4.803 -18.579 1.00 92.62 192 GLN A N 1
ATOM 1519 C CA . GLN A 1 192 ? 5.953 -6.117 -18.050 1.00 92.62 192 GLN A CA 1
ATOM 1520 C C . GLN A 1 192 ? 7.394 -6.524 -18.374 1.00 92.62 192 GLN A C 1
ATOM 1522 O O . GLN A 1 192 ? 7.998 -7.246 -17.580 1.00 92.62 192 GLN A O 1
ATOM 1527 N N . GLU A 1 193 ? 7.977 -6.050 -19.478 1.00 93.56 193 GLU A N 1
ATOM 1528 C CA . GLU A 1 193 ? 9.377 -6.343 -19.805 1.00 93.56 193 GLU A CA 1
ATOM 1529 C C . GLU A 1 193 ? 10.310 -5.597 -18.845 1.00 93.56 193 GLU A C 1
ATOM 1531 O O . GLU A 1 193 ? 11.227 -6.198 -18.276 1.00 93.56 193 GLU A O 1
ATOM 1536 N N . LEU A 1 194 ? 10.038 -4.309 -18.597 1.00 94.50 194 LEU A N 1
ATOM 1537 C CA . LEU A 1 194 ? 10.811 -3.524 -17.633 1.00 94.50 194 LEU A CA 1
ATOM 1538 C C . LEU A 1 194 ? 10.667 -4.096 -16.224 1.00 94.50 194 LEU A C 1
ATOM 1540 O O . LEU A 1 194 ? 11.660 -4.304 -15.525 1.00 94.50 194 LEU A O 1
ATOM 1544 N N . LEU A 1 195 ? 9.438 -4.417 -15.816 1.00 94.88 195 LEU A N 1
ATOM 1545 C CA . LEU A 1 195 ? 9.176 -5.011 -14.511 1.00 94.88 195 LEU A CA 1
ATOM 1546 C C . LEU A 1 195 ? 9.871 -6.372 -14.347 1.00 94.88 195 LEU A C 1
ATOM 1548 O O . LEU A 1 195 ? 10.393 -6.668 -13.268 1.00 94.88 195 LEU A O 1
ATOM 1552 N N . HIS A 1 196 ? 9.907 -7.191 -15.401 1.00 95.06 196 HIS A N 1
ATOM 1553 C CA . HIS A 1 196 ? 10.639 -8.454 -15.407 1.00 95.06 196 HIS A CA 1
ATOM 1554 C C . HIS A 1 196 ? 12.149 -8.231 -15.246 1.00 95.06 196 HIS A C 1
ATOM 1556 O O . HIS A 1 196 ? 12.759 -8.872 -14.392 1.00 95.06 196 HIS A O 1
ATOM 1562 N N . ALA A 1 197 ? 12.744 -7.289 -15.985 1.00 95.12 197 ALA A N 1
ATOM 1563 C CA . ALA A 1 197 ? 14.173 -6.977 -15.888 1.00 95.12 197 ALA A CA 1
ATOM 1564 C C . ALA A 1 197 ? 14.578 -6.503 -14.478 1.00 95.12 197 ALA A C 1
ATOM 1566 O O . ALA A 1 197 ? 15.571 -6.962 -13.908 1.00 95.12 197 ALA A O 1
ATOM 1567 N N . VAL A 1 198 ? 13.757 -5.643 -13.873 1.00 95.06 198 VAL A N 1
ATOM 1568 C CA . VAL A 1 198 ? 13.926 -5.163 -12.492 1.00 95.06 198 VAL A CA 1
ATOM 1569 C C . VAL A 1 198 ? 13.863 -6.328 -11.488 1.00 95.06 198 VAL A C 1
ATOM 1571 O O . VAL A 1 198 ? 14.651 -6.398 -10.541 1.00 95.06 198 VAL A O 1
ATOM 1574 N N . ARG A 1 199 ? 12.946 -7.283 -11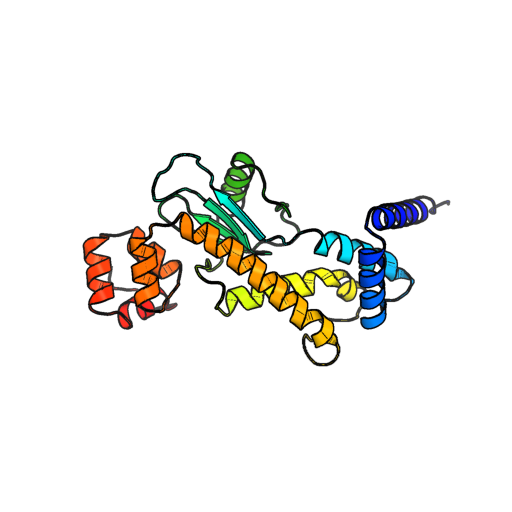.694 1.00 94.62 199 ARG A N 1
ATOM 1575 C CA . ARG A 1 199 ? 12.803 -8.470 -10.835 1.00 94.62 199 ARG A CA 1
ATOM 1576 C C . ARG A 1 199 ? 13.915 -9.497 -11.041 1.00 94.62 199 ARG A C 1
ATOM 1578 O O . ARG A 1 199 ? 14.322 -10.115 -10.060 1.00 94.62 199 ARG A O 1
ATOM 1585 N N . SER A 1 200 ? 14.434 -9.659 -12.260 1.00 94.38 200 SER A N 1
ATOM 1586 C CA . SER A 1 200 ? 15.491 -10.638 -12.555 1.00 94.38 200 SER A CA 1
ATOM 1587 C C . SER A 1 200 ? 16.805 -10.334 -11.838 1.00 94.38 200 SER A C 1
ATOM 1589 O O . SER A 1 200 ? 17.546 -11.253 -11.510 1.00 94.38 200 SER A O 1
ATOM 1591 N N . VAL A 1 201 ? 17.060 -9.060 -11.526 1.00 94.00 201 VAL A N 1
ATOM 1592 C CA . VAL A 1 201 ? 18.224 -8.629 -10.733 1.00 94.00 201 VAL A CA 1
ATOM 1593 C C . VAL A 1 201 ? 17.931 -8.540 -9.229 1.00 94.00 201 VAL A C 1
ATOM 1595 O O . VAL A 1 201 ? 18.713 -7.971 -8.475 1.00 94.00 201 VAL A O 1
ATOM 1598 N N . GLN A 1 202 ? 16.783 -9.065 -8.778 1.00 92.12 202 GLN A N 1
ATOM 1599 C CA . GLN A 1 202 ? 16.332 -9.048 -7.379 1.00 92.12 202 GLN A CA 1
ATOM 1600 C C . GLN A 1 202 ? 16.239 -7.641 -6.753 1.00 92.12 202 GLN A C 1
ATOM 1602 O O . GLN A 1 202 ? 16.272 -7.491 -5.532 1.00 92.12 202 GLN A O 1
ATOM 1607 N N . CYS A 1 203 ? 16.051 -6.600 -7.572 1.00 91.75 203 CYS A N 1
ATOM 1608 C CA . CYS A 1 203 ? 15.949 -5.214 -7.116 1.00 91.75 203 CYS A CA 1
ATOM 1609 C C . CYS A 1 203 ? 14.604 -4.593 -7.533 1.00 91.75 203 CYS A C 1
ATOM 1611 O O . CYS A 1 203 ? 14.585 -3.762 -8.435 1.00 91.75 203 CYS A O 1
ATOM 1613 N N . PRO A 1 204 ? 13.465 -4.954 -6.898 1.00 92.69 204 PRO A N 1
ATOM 1614 C CA . PRO A 1 204 ? 12.127 -4.420 -7.197 1.00 92.69 204 PRO A CA 1
ATOM 1615 C C . PRO A 1 204 ? 11.956 -2.956 -6.743 1.00 92.69 204 PRO A C 1
ATOM 1617 O O . PRO A 1 204 ? 11.098 -2.636 -5.920 1.00 92.69 204 PRO A O 1
ATOM 1620 N N . SER A 1 205 ? 12.798 -2.068 -7.272 1.00 92.69 205 SER A N 1
ATOM 1621 C CA . SER A 1 205 ? 12.863 -0.641 -6.972 1.00 92.69 205 SER A CA 1
ATOM 1622 C C . SER A 1 205 ? 12.188 0.178 -8.067 1.00 92.69 205 SER A C 1
ATOM 1624 O O . SER A 1 205 ? 12.522 0.050 -9.246 1.00 92.69 205 SER A O 1
ATOM 1626 N N . ALA A 1 206 ? 11.289 1.081 -7.673 1.00 93.81 206 ALA A N 1
ATOM 1627 C CA . ALA A 1 206 ? 10.677 2.028 -8.600 1.00 93.81 206 ALA A CA 1
ATOM 1628 C C . ALA A 1 206 ? 11.701 2.989 -9.227 1.00 93.81 206 ALA A C 1
ATOM 1630 O O . ALA A 1 206 ? 11.540 3.370 -10.379 1.00 93.81 206 ALA A O 1
ATOM 1631 N N . LYS A 1 207 ? 12.800 3.313 -8.528 1.00 92.69 207 LYS A N 1
ATOM 1632 C CA . LYS A 1 207 ? 13.889 4.128 -9.097 1.00 92.69 207 LYS A CA 1
ATOM 1633 C C . LYS A 1 207 ? 14.574 3.423 -10.265 1.00 92.69 207 LYS A C 1
ATOM 1635 O O . LYS A 1 207 ? 14.818 4.042 -11.292 1.00 92.69 207 LYS A O 1
ATOM 1640 N N . LEU A 1 208 ? 14.840 2.122 -10.118 1.00 94.19 208 LEU A N 1
ATOM 1641 C CA . LEU A 1 208 ? 15.423 1.309 -11.186 1.00 94.19 208 LEU A CA 1
ATOM 1642 C C . LEU A 1 208 ? 14.457 1.182 -12.367 1.00 94.19 208 LEU A C 1
ATOM 1644 O O . LEU A 1 208 ? 14.872 1.341 -13.510 1.00 94.19 208 LEU A O 1
ATOM 1648 N N . TYR A 1 209 ? 13.168 0.962 -12.090 1.00 95.31 209 TYR A N 1
ATOM 1649 C CA . TYR A 1 209 ? 12.129 0.960 -13.120 1.00 95.31 209 TYR A CA 1
ATOM 1650 C C . TYR A 1 209 ? 12.086 2.292 -13.887 1.00 95.31 209 TYR A C 1
ATOM 1652 O O . TYR A 1 209 ? 12.189 2.297 -15.111 1.00 95.31 209 TYR A O 1
ATOM 1660 N N . ASN A 1 210 ? 12.006 3.422 -13.177 1.00 94.62 210 ASN A N 1
ATOM 1661 C CA . ASN A 1 210 ? 11.961 4.753 -13.787 1.00 94.62 210 ASN A CA 1
ATOM 1662 C C . ASN A 1 210 ? 13.228 5.047 -14.594 1.00 94.62 210 ASN A C 1
ATOM 1664 O O . ASN A 1 210 ? 13.141 5.577 -15.698 1.00 94.62 210 ASN A O 1
ATOM 1668 N N . TRP A 1 211 ? 14.402 4.651 -14.093 1.00 94.00 211 TRP A N 1
ATOM 1669 C CA . TRP A 1 211 ? 15.641 4.767 -14.854 1.00 94.00 211 TRP A CA 1
ATOM 1670 C C . TRP A 1 211 ? 15.580 3.947 -16.144 1.00 94.00 211 TRP A C 1
ATOM 1672 O O . TRP A 1 211 ? 15.940 4.456 -17.194 1.00 94.00 211 TRP A O 1
ATOM 1682 N N . LEU A 1 212 ? 15.067 2.718 -16.145 1.00 94.44 212 LEU A N 1
ATOM 1683 C CA . LEU A 1 212 ? 14.899 1.985 -17.405 1.00 94.44 212 LEU A CA 1
ATOM 1684 C C . LEU A 1 212 ? 13.908 2.681 -18.357 1.00 94.44 212 LEU A C 1
ATOM 1686 O O . LEU A 1 212 ? 14.157 2.724 -19.560 1.00 94.44 212 LEU A O 1
ATOM 1690 N N . ALA A 1 213 ? 12.826 3.255 -17.823 1.00 92.88 213 ALA A N 1
ATOM 1691 C CA . ALA A 1 213 ? 11.738 3.856 -18.597 1.00 92.88 213 ALA A CA 1
ATOM 1692 C C . ALA A 1 213 ? 12.048 5.248 -19.194 1.00 92.88 213 ALA A C 1
ATOM 1694 O O . ALA A 1 213 ? 11.442 5.624 -20.196 1.00 92.88 213 ALA A O 1
ATOM 1695 N N . GLN A 1 214 ? 12.959 6.027 -18.597 1.00 91.56 214 GLN A N 1
ATOM 1696 C CA . GLN A 1 214 ? 13.267 7.405 -19.032 1.00 91.56 214 GLN A CA 1
ATOM 1697 C C . GLN A 1 214 ? 14.296 7.516 -20.166 1.00 91.56 214 GLN A C 1
ATOM 1699 O O . GLN A 1 214 ? 14.444 8.590 -20.740 1.00 91.56 214 GLN A O 1
ATOM 1704 N N . GLY A 1 215 ? 15.079 6.472 -20.435 1.00 85.31 215 GLY A 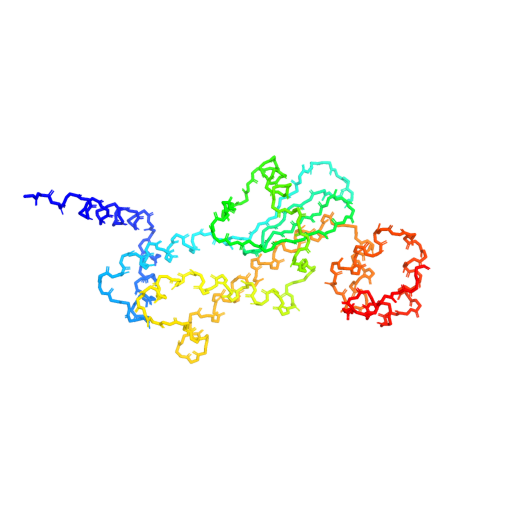N 1
ATOM 1705 C CA . GLY A 1 215 ? 16.210 6.556 -21.365 1.00 85.31 215 GLY A CA 1
ATOM 1706 C C . GLY A 1 215 ? 16.067 5.657 -22.575 1.00 85.31 215 GLY A C 1
ATOM 1707 O O . GLY A 1 215 ? 14.999 5.119 -22.848 1.00 85.31 215 GLY A O 1
ATOM 1708 N N . ASP A 1 216 ? 17.185 5.443 -23.271 1.00 91.69 216 ASP A N 1
ATOM 1709 C CA . ASP A 1 216 ? 17.266 4.419 -24.310 1.00 91.69 216 ASP A CA 1
ATOM 1710 C C . ASP A 1 216 ? 17.086 3.037 -23.668 1.00 91.69 216 ASP A C 1
ATOM 1712 O O . ASP A 1 216 ? 18.020 2.462 -23.095 1.00 91.69 216 ASP A O 1
ATOM 1716 N N . ARG A 1 217 ? 15.850 2.533 -23.748 1.00 90.31 217 ARG A N 1
ATOM 1717 C CA . ARG A 1 217 ? 15.405 1.248 -23.201 1.00 90.31 217 ARG A CA 1
ATOM 1718 C C . ARG A 1 217 ? 16.364 0.124 -23.570 1.00 90.31 217 ARG A C 1
ATOM 1720 O O . ARG A 1 217 ? 16.761 -0.645 -22.697 1.00 90.31 217 ARG A O 1
ATOM 1727 N N . THR A 1 218 ? 16.766 0.042 -24.835 1.00 92.44 218 THR A N 1
ATOM 1728 C CA . THR A 1 218 ? 17.619 -1.036 -25.342 1.00 92.44 218 THR A CA 1
ATOM 1729 C C . THR A 1 218 ? 18.990 -0.985 -24.683 1.00 92.44 218 THR A C 1
ATOM 1731 O O . THR A 1 218 ? 19.440 -1.985 -24.117 1.00 92.44 218 THR A O 1
ATOM 1734 N N . ARG A 1 219 ? 19.626 0.193 -24.674 1.00 93.75 219 ARG A N 1
ATOM 1735 C CA . ARG A 1 219 ? 20.946 0.372 -24.046 1.00 93.75 219 ARG A CA 1
ATOM 1736 C C . ARG A 1 219 ? 20.899 0.158 -22.536 1.00 93.75 219 ARG A C 1
ATOM 1738 O O . ARG A 1 219 ? 21.776 -0.503 -21.986 1.00 93.75 219 ARG A O 1
ATOM 1745 N N . ARG A 1 220 ? 19.873 0.675 -21.853 1.00 94.12 220 ARG A N 1
ATOM 1746 C CA . ARG A 1 220 ? 19.732 0.550 -20.392 1.00 94.12 220 ARG A CA 1
ATOM 1747 C C . ARG A 1 220 ? 19.437 -0.889 -19.959 1.00 94.12 220 ARG A C 1
ATOM 1749 O O . ARG A 1 220 ? 20.011 -1.349 -18.974 1.00 94.12 220 ARG A O 1
ATOM 1756 N N . LEU A 1 221 ? 18.633 -1.634 -20.722 1.00 94.69 221 LEU A N 1
ATOM 1757 C CA . LEU A 1 221 ? 18.428 -3.070 -20.495 1.00 94.69 221 LEU A CA 1
ATOM 1758 C C . LEU A 1 221 ? 19.708 -3.877 -20.743 1.00 94.69 221 LEU A C 1
ATOM 1760 O O . LEU A 1 221 ? 20.002 -4.792 -19.975 1.00 94.69 221 LEU A O 1
ATOM 1764 N N . GLN A 1 222 ? 20.487 -3.545 -21.777 1.00 93.88 222 GLN A N 1
ATOM 1765 C CA . GLN A 1 222 ? 21.791 -4.173 -22.017 1.00 93.88 222 GLN A CA 1
ATOM 1766 C C . GLN A 1 222 ? 22.773 -3.889 -20.875 1.00 93.88 222 GLN A C 1
ATOM 1768 O O . GLN A 1 222 ? 23.402 -4.820 -20.378 1.00 93.88 222 GLN A O 1
ATOM 1773 N N . ALA A 1 223 ? 22.852 -2.640 -20.408 1.00 93.75 223 ALA A N 1
ATOM 1774 C CA . ALA A 1 223 ? 23.686 -2.262 -19.270 1.00 93.75 223 ALA A CA 1
ATOM 1775 C C . ALA A 1 223 ? 23.286 -3.024 -17.996 1.00 93.75 223 ALA A C 1
ATOM 1777 O O . ALA A 1 223 ? 24.148 -3.574 -17.312 1.00 93.75 223 ALA A O 1
ATOM 1778 N N . LEU A 1 224 ? 21.982 -3.134 -17.715 1.00 95.00 224 LEU A N 1
ATOM 1779 C CA . LEU A 1 224 ? 21.482 -3.898 -16.572 1.00 95.00 224 LEU A CA 1
ATOM 1780 C C . LEU A 1 224 ? 21.825 -5.392 -16.676 1.00 95.00 224 LEU A C 1
ATOM 1782 O O . LEU A 1 224 ? 22.208 -5.999 -15.680 1.00 95.00 224 LEU A O 1
ATOM 1786 N N . LYS A 1 225 ? 21.723 -5.984 -17.873 1.00 94.00 225 LYS A N 1
ATOM 1787 C CA . LYS A 1 225 ? 22.114 -7.384 -18.116 1.00 94.00 225 LYS A CA 1
ATOM 1788 C C . LYS A 1 225 ? 23.620 -7.598 -17.956 1.00 94.00 225 LYS A C 1
ATOM 1790 O O . LYS A 1 225 ? 24.023 -8.614 -17.401 1.00 94.00 225 LYS A O 1
ATOM 1795 N N . ALA A 1 226 ? 24.437 -6.657 -18.426 1.00 95.00 226 ALA A N 1
ATOM 1796 C CA . ALA A 1 226 ? 25.892 -6.725 -18.315 1.00 95.00 226 ALA A CA 1
ATOM 1797 C C . ALA A 1 226 ? 26.376 -6.541 -16.868 1.00 95.00 226 ALA A C 1
ATOM 1799 O O . ALA A 1 226 ? 27.369 -7.142 -16.464 1.00 95.00 226 ALA A O 1
ATOM 1800 N N . GLN A 1 227 ? 25.681 -5.713 -16.084 1.00 93.75 227 GLN A N 1
ATOM 1801 C CA . GLN A 1 227 ? 26.073 -5.338 -14.727 1.00 93.75 227 GLN A CA 1
ATOM 1802 C C . GLN A 1 227 ? 24.880 -5.390 -13.750 1.00 93.75 227 GLN A C 1
ATOM 1804 O O . GLN A 1 227 ? 24.450 -4.355 -13.229 1.00 93.75 227 GLN A O 1
ATOM 1809 N N . PRO A 1 228 ? 24.362 -6.591 -13.434 1.00 93.31 228 PRO A N 1
ATOM 1810 C CA . PRO A 1 228 ? 23.115 -6.760 -12.682 1.00 93.31 228 PRO A CA 1
ATOM 1811 C C . PRO A 1 228 ? 23.192 -6.328 -11.212 1.00 93.31 228 PRO A C 1
ATOM 1813 O O . PRO A 1 228 ? 22.155 -6.161 -10.583 1.00 93.31 228 PRO A O 1
ATOM 1816 N N . VAL A 1 229 ? 24.392 -6.133 -10.657 1.00 92.75 229 VAL A N 1
ATOM 1817 C CA . VAL A 1 229 ? 24.591 -5.647 -9.278 1.00 92.75 229 VAL A CA 1
ATOM 1818 C C . VAL A 1 229 ? 24.988 -4.171 -9.261 1.00 92.75 229 VAL A C 1
ATOM 1820 O O . VAL A 1 229 ? 24.391 -3.378 -8.535 1.00 92.75 229 VAL A O 1
ATOM 1823 N N . LEU A 1 230 ? 25.970 -3.784 -10.081 1.00 91.19 230 LEU A N 1
ATOM 1824 C CA . LEU A 1 230 ? 26.538 -2.435 -10.066 1.00 91.19 230 LEU A CA 1
ATOM 1825 C C . LEU A 1 230 ? 25.524 -1.372 -10.512 1.00 91.19 230 LEU A C 1
ATOM 1827 O O . LEU A 1 230 ? 25.395 -0.340 -9.856 1.00 91.19 230 LEU A O 1
ATOM 1831 N N . VAL A 1 231 ? 24.756 -1.642 -11.573 1.00 91.50 231 VAL A N 1
ATOM 1832 C CA . VAL A 1 231 ? 23.755 -0.698 -12.093 1.00 91.50 231 VAL A CA 1
ATOM 1833 C C . VAL A 1 231 ? 22.659 -0.411 -11.052 1.00 91.50 231 VAL A C 1
ATOM 1835 O O . VAL A 1 231 ? 22.448 0.763 -10.740 1.00 91.50 231 VAL A O 1
ATOM 1838 N N . PRO A 1 232 ? 22.006 -1.414 -10.424 1.00 91.56 232 PRO A N 1
ATOM 1839 C CA . PRO A 1 232 ? 21.055 -1.144 -9.346 1.00 91.56 232 PRO A CA 1
ATOM 1840 C C . PRO A 1 232 ? 21.650 -0.388 -8.157 1.00 91.56 232 PRO A C 1
ATOM 1842 O O . PRO A 1 232 ? 20.993 0.512 -7.637 1.00 91.56 232 PRO A O 1
ATOM 1845 N N . VAL A 1 233 ? 22.878 -0.714 -7.734 1.00 90.38 233 VAL A N 1
ATOM 1846 C CA . VAL A 1 233 ? 23.548 -0.010 -6.626 1.00 90.38 233 VAL A CA 1
ATOM 1847 C C . VAL A 1 233 ? 23.713 1.474 -6.943 1.00 90.38 233 VAL A C 1
ATOM 1849 O O . VAL A 1 233 ? 23.417 2.305 -6.089 1.00 90.38 233 VAL A O 1
ATOM 1852 N N . LEU A 1 234 ? 24.113 1.813 -8.167 1.00 88.25 234 LEU A N 1
ATOM 1853 C CA . LEU A 1 234 ? 24.336 3.202 -8.572 1.00 88.25 234 LEU A CA 1
ATOM 1854 C C . LEU A 1 234 ? 23.031 3.987 -8.744 1.00 88.25 234 LEU A C 1
ATOM 1856 O O . LEU A 1 234 ? 22.980 5.167 -8.423 1.00 88.25 234 LEU A O 1
ATOM 1860 N N . ILE A 1 235 ? 21.957 3.334 -9.189 1.00 87.81 235 ILE A N 1
ATOM 1861 C CA . ILE A 1 235 ? 20.655 3.991 -9.385 1.00 87.81 235 ILE A CA 1
ATOM 1862 C C . ILE A 1 235 ? 19.889 4.155 -8.066 1.00 87.81 235 ILE A C 1
ATOM 1864 O O . ILE A 1 235 ? 19.183 5.143 -7.857 1.00 87.81 235 ILE A O 1
ATOM 1868 N N . VAL A 1 236 ? 19.965 3.159 -7.180 1.00 85.75 236 VAL A N 1
ATOM 1869 C CA . VAL A 1 236 ? 19.248 3.178 -5.896 1.00 85.75 236 VAL A CA 1
ATOM 1870 C C . VAL A 1 236 ? 20.047 3.914 -4.821 1.00 85.75 236 VAL A C 1
ATOM 1872 O O . VAL A 1 236 ? 19.443 4.503 -3.917 1.00 85.75 236 VAL A O 1
ATOM 1875 N N . GLY A 1 237 ? 21.378 3.888 -4.920 1.00 77.19 237 GLY A N 1
ATOM 1876 C CA . GLY A 1 237 ? 22.303 4.534 -4.000 1.00 77.19 237 GLY A CA 1
ATOM 1877 C C . GLY A 1 237 ? 22.050 6.033 -3.882 1.00 77.19 237 GLY A C 1
ATOM 1878 O O . GLY A 1 237 ? 21.879 6.747 -4.866 1.00 77.19 237 GLY A O 1
ATOM 1879 N N . VAL A 1 238 ? 22.016 6.524 -2.646 1.00 62.00 238 VAL A N 1
ATOM 1880 C CA . VAL A 1 238 ? 21.940 7.958 -2.360 1.00 62.00 238 VAL A CA 1
ATOM 1881 C C . VAL A 1 238 ? 23.368 8.506 -2.387 1.00 62.00 238 VAL A C 1
ATOM 1883 O O . VAL A 1 238 ? 24.197 8.055 -1.604 1.00 62.00 238 VAL A O 1
ATOM 1886 N N . GLY A 1 239 ? 23.659 9.463 -3.274 1.00 53.75 239 GLY A N 1
ATOM 1887 C CA . GLY A 1 239 ? 24.926 10.209 -3.264 1.00 53.75 239 GLY A CA 1
ATOM 1888 C C . GLY A 1 239 ? 26.032 9.744 -4.222 1.00 53.75 239 GLY A C 1
ATOM 1889 O O . GLY A 1 239 ? 27.129 10.284 -4.143 1.00 53.75 239 GLY A O 1
ATOM 1890 N N . MET A 1 240 ? 25.776 8.812 -5.146 1.00 47.59 240 MET A N 1
ATOM 1891 C CA . MET A 1 240 ? 26.680 8.562 -6.280 1.00 47.59 240 MET A CA 1
ATOM 1892 C C . MET A 1 240 ? 26.020 9.029 -7.581 1.00 47.59 240 MET A C 1
ATOM 1894 O O . MET A 1 240 ? 25.186 8.304 -8.123 1.00 47.59 240 MET A O 1
ATOM 1898 N N . PRO A 1 241 ? 26.338 10.232 -8.094 1.00 47.91 241 PRO A N 1
ATOM 1899 C CA . PRO A 1 241 ? 25.927 10.596 -9.439 1.00 47.91 241 PRO A CA 1
ATOM 1900 C C . PRO A 1 241 ? 26.630 9.672 -10.440 1.00 47.91 241 PRO A C 1
ATOM 1902 O O . PRO A 1 241 ? 27.855 9.550 -10.448 1.00 47.91 241 PRO A O 1
ATOM 1905 N N . TRP A 1 242 ? 25.841 9.007 -11.279 1.00 47.66 242 TRP A N 1
ATOM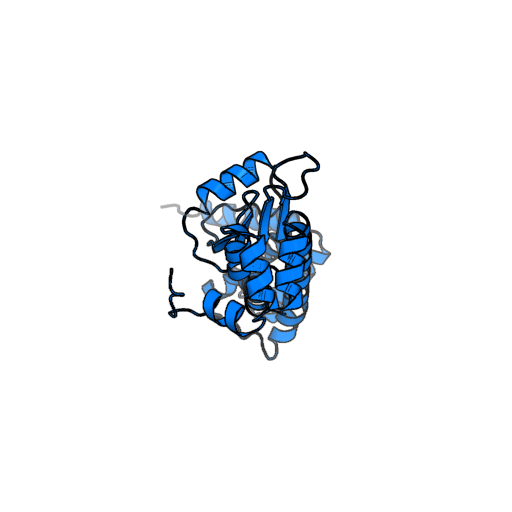 1906 C CA . TRP A 1 242 ? 26.338 8.376 -12.498 1.00 47.66 242 TRP A CA 1
ATOM 1907 C C . TRP A 1 242 ? 26.893 9.475 -13.426 1.00 47.66 242 TRP A C 1
ATOM 1909 O O . TRP A 1 242 ? 26.305 10.561 -13.459 1.00 47.66 242 TRP A O 1
ATOM 1919 N N . PRO A 1 243 ? 27.991 9.255 -14.172 1.00 43.28 243 PRO A N 1
ATOM 1920 C CA . PRO A 1 243 ? 28.427 10.228 -15.169 1.00 43.28 243 PRO A CA 1
ATOM 1921 C C . PRO A 1 243 ? 27.344 10.358 -16.249 1.00 43.28 243 PRO A C 1
ATOM 1923 O O . PRO A 1 243 ? 27.010 9.371 -16.904 1.00 43.28 243 PRO A O 1
ATOM 1926 N N . MET A 1 244 ? 26.756 11.556 -16.356 1.00 41.31 244 MET A N 1
ATOM 1927 C CA . MET A 1 244 ? 25.772 11.919 -17.388 1.00 41.31 244 MET A CA 1
ATOM 1928 C C . MET A 1 244 ? 26.313 11.674 -18.795 1.00 41.31 244 MET A C 1
ATOM 1930 O O . MET A 1 244 ? 27.505 11.978 -19.022 1.00 41.31 244 MET A O 1
#